Protein AF-A0A7X7TV47-F1 (afdb_monomer)

Secondary structure (DSSP, 8-state):
--HHHHHHHHHHHHHHH--SHHHHHHHHHHHHHHHHH-GGGGSPTT-HHHHHHHHHHHHHTTEETTTTEE-HHHHHHHHHHHHHHHHHHHHHHHHHHH--HHHHHHHHHHTT-HHHHHHHHHHHHHHHHHHHHHHHHHHHHHHHS-THHHHHTHHHHHHHHHHHHHHHHHHHHHHHHHTTSS--

pLDDT: mean 86.14, std 5.57, range [53.12, 92.81]

Radius of gyration: 22.81 Å; Cα contacts (8 Å, |Δi|>4): 117; chains: 1; bounding box: 54×30×60 Å

Structure (mmCIF, N/CA/C/O backbone):
data_AF-A0A7X7TV47-F1
#
_entry.id   AF-A0A7X7TV47-F1
#
loop_
_atom_site.group_PDB
_atom_site.id
_atom_site.type_symbol
_atom_site.label_atom_id
_atom_site.label_alt_id
_atom_site.label_comp_id
_atom_site.label_asym_id
_atom_site.label_entity_id
_atom_site.label_seq_id
_atom_site.pdbx_PDB_ins_code
_atom_site.Cartn_x
_atom_site.Cartn_y
_atom_site.Cartn_z
_atom_site.occupancy
_atom_site.B_iso_or_equiv
_atom_site.auth_seq_id
_atom_site.auth_comp_id
_atom_site.auth_asym_id
_atom_site.auth_atom_id
_atom_site.pdbx_PDB_model_num
ATOM 1 N N . MET A 1 1 ? 9.252 -5.649 16.902 1.00 60.16 1 MET A N 1
ATOM 2 C CA . MET A 1 1 ? 9.964 -6.065 15.679 1.00 60.16 1 MET A CA 1
ATOM 3 C C . MET A 1 1 ? 11.184 -6.862 16.076 1.00 60.16 1 MET A C 1
ATOM 5 O O . MET A 1 1 ? 11.851 -6.492 17.039 1.00 60.16 1 MET A O 1
ATOM 9 N N . LYS A 1 2 ? 11.421 -7.987 15.405 1.00 77.56 2 LYS A N 1
ATOM 10 C CA . LYS A 1 2 ? 12.591 -8.836 15.668 1.00 77.56 2 LYS A CA 1
ATOM 11 C C . LYS A 1 2 ? 13.843 -8.140 15.124 1.00 77.56 2 LYS A C 1
ATOM 13 O O . LYS A 1 2 ? 13.760 -7.434 14.125 1.00 77.56 2 LYS A O 1
ATOM 18 N N . PHE A 1 3 ? 14.999 -8.359 15.752 1.00 80.56 3 PHE A N 1
ATOM 19 C CA . PHE A 1 3 ? 16.284 -7.761 15.349 1.00 80.56 3 PHE A CA 1
ATOM 20 C C . PHE A 1 3 ? 16.571 -7.903 13.841 1.00 80.56 3 PHE A C 1
ATOM 22 O O . PHE A 1 3 ? 17.005 -6.947 13.207 1.00 80.56 3 PHE A O 1
ATOM 29 N N . LEU A 1 4 ? 16.227 -9.057 13.256 1.00 81.81 4 LEU A N 1
ATOM 30 C CA . LEU A 1 4 ? 16.379 -9.340 11.823 1.00 81.81 4 LEU A CA 1
ATOM 31 C C . LEU A 1 4 ? 15.503 -8.472 10.902 1.00 81.81 4 LEU A C 1
ATOM 33 O O . LEU A 1 4 ? 15.897 -8.175 9.781 1.00 81.81 4 LEU A O 1
ATOM 37 N N . GLU A 1 5 ? 14.314 -8.062 11.349 1.00 82.88 5 GLU A N 1
ATOM 38 C CA . GLU A 1 5 ? 13.461 -7.157 10.566 1.00 82.88 5 GLU A CA 1
ATOM 39 C C . GLU A 1 5 ? 14.101 -5.769 10.530 1.00 82.88 5 GLU A C 1
ATOM 41 O O . GLU A 1 5 ? 14.244 -5.170 9.470 1.00 82.88 5 GLU A O 1
ATOM 46 N N . ILE A 1 6 ? 14.558 -5.286 11.690 1.00 83.81 6 ILE A N 1
ATOM 47 C CA . ILE A 1 6 ? 15.207 -3.977 11.827 1.00 83.81 6 ILE A CA 1
ATOM 48 C C . ILE A 1 6 ? 16.507 -3.931 11.013 1.00 83.81 6 ILE A C 1
ATOM 50 O O . ILE A 1 6 ? 16.765 -2.937 10.335 1.00 83.81 6 ILE A O 1
ATOM 54 N N . SER A 1 7 ? 17.305 -5.004 11.025 1.00 85.31 7 SER A N 1
ATOM 55 C CA . SER A 1 7 ? 18.531 -5.069 10.226 1.00 85.31 7 SER A CA 1
ATOM 56 C C . SER A 1 7 ? 18.249 -5.056 8.722 1.00 85.31 7 SER A C 1
ATOM 58 O O . SER A 1 7 ? 18.966 -4.375 7.995 1.00 85.31 7 SER A O 1
ATOM 60 N N . ALA A 1 8 ? 17.185 -5.718 8.250 1.00 86.44 8 ALA A N 1
ATOM 61 C CA . ALA A 1 8 ? 16.776 -5.659 6.845 1.00 86.44 8 ALA A CA 1
ATOM 62 C C . ALA A 1 8 ? 16.413 -4.227 6.405 1.00 86.44 8 ALA A C 1
ATOM 64 O O . ALA A 1 8 ? 16.822 -3.791 5.330 1.00 86.44 8 ALA A O 1
ATOM 65 N N . PHE A 1 9 ? 15.712 -3.467 7.254 1.00 86.12 9 PHE A N 1
ATOM 66 C CA . PHE A 1 9 ? 15.405 -2.056 6.986 1.00 86.12 9 PHE A CA 1
ATOM 67 C C . PHE A 1 9 ? 16.652 -1.170 6.969 1.00 86.12 9 PHE A C 1
ATOM 69 O O . PHE A 1 9 ? 16.805 -0.346 6.072 1.00 86.12 9 PHE A O 1
ATOM 76 N N . LEU A 1 10 ? 17.557 -1.343 7.934 1.00 86.62 10 LEU A N 1
ATOM 77 C CA . LEU A 1 10 ? 18.805 -0.578 7.980 1.00 86.62 10 LEU A CA 1
ATOM 78 C C . LEU A 1 10 ? 19.676 -0.852 6.752 1.00 86.62 10 LEU A C 1
ATOM 80 O O . LEU A 1 10 ? 20.177 0.087 6.137 1.00 86.62 10 LEU A O 1
ATOM 84 N N . LEU A 1 11 ? 19.802 -2.122 6.357 1.00 89.31 11 LEU A N 1
ATOM 85 C CA . LEU A 1 11 ? 20.524 -2.509 5.147 1.00 89.31 11 LEU A CA 1
ATOM 86 C C . LEU A 1 11 ? 19.907 -1.884 3.892 1.00 89.31 11 LEU A C 1
ATOM 88 O O . LEU A 1 11 ? 20.654 -1.459 3.017 1.00 89.31 11 LEU A O 1
ATOM 92 N N . PHE A 1 12 ? 18.576 -1.775 3.816 1.00 89.44 12 PHE A N 1
ATOM 93 C CA . PHE A 1 12 ? 17.894 -1.148 2.678 1.00 89.44 12 PHE A CA 1
ATOM 94 C C . PHE A 1 12 ? 18.172 0.352 2.579 1.00 89.44 12 PHE A C 1
ATOM 96 O O . PHE A 1 12 ? 18.395 0.888 1.492 1.00 89.44 12 PHE A O 1
ATOM 103 N N . ILE A 1 13 ? 18.167 1.044 3.721 1.00 86.56 13 ILE A N 1
ATOM 104 C CA . ILE A 1 13 ? 18.492 2.470 3.766 1.00 86.56 13 ILE A CA 1
ATOM 105 C C . ILE A 1 13 ? 19.927 2.665 3.280 1.00 86.56 13 ILE A C 1
ATOM 107 O O . ILE A 1 13 ? 20.152 3.463 2.379 1.00 86.56 13 ILE A O 1
ATOM 111 N N . ILE A 1 14 ? 20.879 1.889 3.805 1.00 86.38 14 ILE A N 1
ATOM 112 C CA . ILE A 1 14 ? 22.290 1.982 3.411 1.00 86.38 14 ILE A CA 1
ATOM 113 C C . ILE A 1 14 ? 22.468 1.655 1.920 1.00 86.38 14 ILE A C 1
ATOM 115 O O . ILE A 1 14 ? 23.144 2.403 1.215 1.00 86.38 14 ILE A O 1
ATOM 119 N N . SER A 1 15 ? 21.833 0.593 1.413 1.00 85.50 15 SER A N 1
ATOM 120 C CA . SER A 1 15 ? 21.947 0.206 0.001 1.00 85.50 15 SER A CA 1
ATOM 121 C C . SER A 1 15 ? 21.412 1.279 -0.945 1.00 85.50 15 SER A C 1
ATOM 123 O O . SER A 1 15 ? 21.967 1.467 -2.020 1.00 85.50 15 SER A O 1
ATOM 125 N N . SER A 1 16 ? 20.388 2.027 -0.529 1.00 81.44 16 SER A N 1
ATOM 126 C CA . SER A 1 16 ? 19.794 3.099 -1.337 1.00 81.44 16 SER A CA 1
ATOM 127 C C . SER A 1 16 ? 20.744 4.285 -1.569 1.00 81.44 16 SER A C 1
ATOM 129 O O . SER A 1 16 ? 20.552 5.036 -2.521 1.00 81.44 16 SER A O 1
ATOM 131 N N . PHE A 1 17 ? 21.779 4.449 -0.735 1.00 82.75 17 PHE A N 1
ATOM 132 C CA . PHE A 1 17 ? 22.804 5.492 -0.890 1.00 82.75 17 PHE A CA 1
ATOM 133 C C . PHE A 1 17 ? 24.104 4.983 -1.532 1.00 82.75 17 PHE A C 1
ATOM 135 O O . PHE A 1 17 ? 24.985 5.785 -1.838 1.00 82.75 17 PHE A O 1
ATOM 142 N N . ILE A 1 18 ? 24.243 3.670 -1.748 1.00 82.31 18 ILE A N 1
ATOM 143 C CA . ILE A 1 18 ? 25.453 3.055 -2.304 1.00 82.31 18 ILE A CA 1
ATOM 144 C C . ILE A 1 18 ? 25.120 2.441 -3.666 1.00 82.31 18 ILE A C 1
ATOM 146 O O . ILE A 1 18 ? 24.570 1.349 -3.750 1.00 82.31 18 ILE A O 1
ATOM 150 N N . SER A 1 19 ? 25.526 3.099 -4.752 1.00 68.69 19 SER A N 1
ATOM 151 C CA . SER A 1 19 ? 25.304 2.627 -6.131 1.00 68.69 19 SER A CA 1
ATOM 152 C C . SER A 1 19 ? 26.338 1.602 -6.635 1.00 68.69 19 SER A C 1
ATOM 154 O O . SER A 1 19 ? 26.327 1.228 -7.808 1.00 68.69 19 SER A O 1
ATOM 156 N N . ASN A 1 20 ? 27.221 1.118 -5.757 1.00 80.12 20 ASN A N 1
ATOM 157 C CA . ASN A 1 20 ? 28.285 0.168 -6.092 1.00 80.12 20 ASN A CA 1
ATOM 158 C C . ASN A 1 20 ? 27.849 -1.295 -5.898 1.00 80.12 20 ASN A C 1
ATOM 160 O O . ASN A 1 20 ? 26.811 -1.580 -5.306 1.00 80.12 20 ASN A O 1
ATOM 164 N N . TRP A 1 21 ? 28.703 -2.239 -6.311 1.00 78.00 21 TRP A N 1
ATOM 165 C CA . TRP A 1 21 ? 28.546 -3.690 -6.094 1.00 78.00 21 TRP A CA 1
ATOM 166 C C . TRP A 1 21 ? 28.142 -4.065 -4.658 1.00 78.00 21 TRP A C 1
ATOM 168 O O . TRP A 1 21 ? 27.346 -4.977 -4.449 1.00 78.00 21 TRP A O 1
ATOM 178 N N . ILE A 1 22 ? 28.635 -3.312 -3.671 1.00 82.00 22 ILE A N 1
ATOM 179 C CA . ILE A 1 22 ? 28.292 -3.468 -2.252 1.00 82.00 22 ILE A CA 1
ATOM 180 C C . ILE A 1 22 ? 26.799 -3.209 -1.993 1.00 82.00 22 ILE A C 1
ATOM 182 O O . ILE A 1 22 ? 26.178 -3.960 -1.245 1.00 82.00 22 ILE A O 1
ATOM 186 N N . GLY A 1 23 ? 26.203 -2.198 -2.633 1.00 81.00 23 GLY A N 1
ATOM 187 C CA . GLY A 1 23 ? 24.774 -1.901 -2.517 1.00 81.00 23 GLY A CA 1
ATOM 188 C C . GLY A 1 23 ? 23.908 -3.045 -3.042 1.00 81.00 23 GLY A C 1
ATOM 189 O O . GLY A 1 23 ? 22.992 -3.491 -2.355 1.00 81.00 23 GLY A O 1
ATOM 190 N N . TYR A 1 24 ? 24.258 -3.615 -4.200 1.00 81.44 24 TYR A N 1
ATOM 191 C CA . TYR A 1 24 ? 23.552 -4.783 -4.748 1.00 81.44 24 TYR A CA 1
ATOM 192 C C . TYR A 1 24 ? 23.702 -6.032 -3.874 1.00 81.44 24 TYR A C 1
ATOM 194 O O . TYR A 1 24 ? 22.748 -6.793 -3.709 1.00 81.44 24 TYR A O 1
ATOM 202 N N . LEU A 1 25 ? 24.873 -6.230 -3.265 1.00 85.50 25 LEU A N 1
ATOM 203 C CA . LEU A 1 25 ? 25.095 -7.323 -2.321 1.00 85.50 25 LEU A CA 1
ATOM 204 C C . LEU A 1 25 ? 24.222 -7.154 -1.065 1.00 85.50 25 LEU A C 1
ATOM 206 O O . LEU A 1 25 ? 23.628 -8.126 -0.600 1.00 85.50 25 LEU A O 1
ATOM 210 N N . MET A 1 26 ? 24.060 -5.926 -0.559 1.00 87.06 26 MET A N 1
ATOM 211 C CA . MET A 1 26 ? 23.136 -5.635 0.546 1.00 87.06 26 MET A CA 1
ATOM 212 C C . MET A 1 26 ? 21.676 -5.920 0.180 1.00 87.06 26 MET A C 1
ATOM 214 O O . MET A 1 26 ? 20.965 -6.540 0.969 1.00 87.06 26 MET A O 1
ATOM 218 N N . LEU A 1 27 ? 21.240 -5.547 -1.026 1.00 87.56 27 LEU A N 1
ATOM 219 C CA . LEU A 1 27 ? 19.906 -5.877 -1.545 1.00 87.56 27 LEU A CA 1
ATOM 220 C C . LEU A 1 27 ? 19.657 -7.391 -1.595 1.00 87.56 27 LEU A C 1
ATOM 222 O O . LEU A 1 27 ? 18.585 -7.863 -1.210 1.00 87.56 27 LEU A O 1
ATOM 226 N N . LEU A 1 28 ? 20.665 -8.167 -1.996 1.00 86.94 28 LEU A N 1
ATOM 227 C CA . LEU A 1 28 ? 20.595 -9.627 -1.998 1.00 86.94 28 LEU A CA 1
ATOM 228 C C . LEU A 1 28 ? 20.514 -10.204 -0.576 1.00 86.94 28 LEU A C 1
ATOM 230 O O . LEU A 1 28 ? 19.711 -11.104 -0.324 1.00 86.94 28 LEU A O 1
ATOM 234 N N . ILE A 1 29 ? 21.282 -9.661 0.374 1.00 88.69 29 ILE A N 1
ATOM 235 C CA . ILE A 1 29 ? 21.195 -10.048 1.790 1.00 88.69 29 ILE A CA 1
ATOM 236 C C . ILE A 1 29 ? 19.789 -9.780 2.337 1.00 88.69 29 ILE A C 1
ATOM 238 O O . ILE A 1 29 ? 19.228 -10.646 3.006 1.00 88.69 29 ILE A O 1
ATOM 242 N N . ILE A 1 30 ? 19.189 -8.625 2.030 1.00 89.31 30 ILE A N 1
ATOM 243 C CA . ILE A 1 30 ? 17.816 -8.303 2.448 1.00 89.31 30 ILE A CA 1
ATOM 244 C C . ILE A 1 30 ? 16.845 -9.354 1.919 1.00 89.31 30 ILE A C 1
ATOM 246 O O . ILE A 1 30 ? 16.029 -9.872 2.680 1.00 89.31 30 ILE A O 1
ATOM 250 N N . PHE A 1 31 ? 16.965 -9.721 0.642 1.00 86.94 31 PHE A N 1
ATOM 251 C CA . PHE A 1 31 ? 16.116 -10.745 0.042 1.00 86.94 31 PHE A CA 1
ATOM 252 C C . PHE A 1 31 ? 16.230 -12.091 0.773 1.00 86.94 31 PHE A C 1
ATOM 254 O O . PHE A 1 31 ? 15.212 -12.711 1.085 1.00 86.94 31 PHE A O 1
ATOM 261 N N . LEU A 1 32 ? 17.452 -12.515 1.112 1.00 88.19 32 LEU A N 1
ATOM 262 C CA . LEU A 1 32 ? 17.687 -13.730 1.897 1.00 88.19 32 LEU A CA 1
ATOM 263 C C . LEU A 1 32 ? 17.079 -13.629 3.300 1.00 88.19 32 LEU A C 1
ATOM 265 O O . LEU A 1 32 ? 16.396 -14.558 3.728 1.00 88.19 32 LEU A O 1
ATOM 269 N N . ILE A 1 33 ? 17.262 -12.503 3.998 1.00 87.44 33 ILE A N 1
ATOM 270 C CA . ILE A 1 33 ? 16.671 -12.275 5.325 1.00 87.44 33 ILE A CA 1
ATOM 271 C C . ILE A 1 33 ? 15.148 -12.419 5.259 1.00 87.44 33 ILE A C 1
ATOM 273 O O . ILE A 1 33 ? 14.565 -13.158 6.056 1.00 87.44 33 ILE A O 1
ATOM 277 N N . VAL A 1 34 ? 14.495 -11.769 4.292 1.00 87.06 34 VAL A N 1
ATOM 278 C CA . VAL A 1 34 ? 13.037 -11.867 4.146 1.00 87.06 34 VAL A CA 1
ATOM 279 C C . VAL A 1 34 ? 12.609 -13.293 3.801 1.00 87.06 34 VAL A C 1
ATOM 281 O O . VAL A 1 34 ? 11.628 -13.780 4.360 1.00 87.06 34 VAL A O 1
ATOM 284 N N . LEU A 1 35 ? 13.366 -14.003 2.961 1.00 86.50 35 LEU A N 1
ATOM 285 C CA . LEU A 1 35 ? 13.097 -15.401 2.625 1.00 86.50 35 LEU A CA 1
ATOM 286 C C . LEU A 1 35 ? 13.145 -16.324 3.855 1.00 86.50 35 LEU A C 1
ATOM 288 O O . LEU A 1 35 ? 12.315 -17.232 3.961 1.00 86.50 35 LEU A O 1
ATOM 292 N N . PHE A 1 36 ? 14.067 -16.075 4.791 1.00 86.38 36 PHE A N 1
ATOM 293 C CA . PHE A 1 36 ? 14.159 -16.812 6.055 1.00 86.38 36 PHE A CA 1
ATOM 294 C C . PHE A 1 36 ? 13.035 -16.467 7.039 1.00 86.38 36 PHE A C 1
ATOM 296 O O . PHE A 1 36 ? 12.556 -17.360 7.737 1.00 86.38 36 PHE A O 1
ATOM 303 N N . ILE A 1 37 ? 12.594 -15.205 7.103 1.00 84.81 37 ILE A N 1
ATOM 304 C CA . ILE A 1 37 ? 11.526 -14.789 8.027 1.00 84.81 37 ILE A CA 1
ATOM 305 C C . ILE A 1 37 ? 10.147 -15.204 7.500 1.00 84.81 37 ILE A C 1
ATOM 307 O O 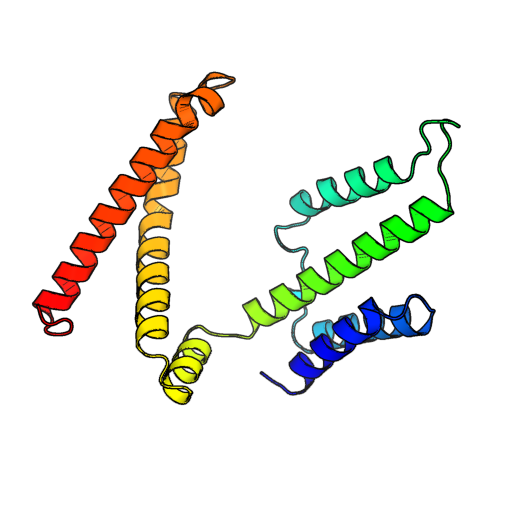. ILE A 1 37 ? 9.361 -15.823 8.217 1.00 84.81 37 ILE A O 1
ATOM 311 N N . SER A 1 38 ? 9.832 -14.841 6.256 1.00 83.88 38 SER A N 1
ATOM 312 C CA . SER A 1 38 ? 8.527 -15.068 5.638 1.00 83.88 38 SER A CA 1
ATOM 313 C C . SER A 1 38 ? 8.631 -15.106 4.113 1.00 83.88 38 SER A C 1
ATOM 315 O O . SER A 1 38 ? 8.613 -14.085 3.424 1.00 83.88 38 SER A O 1
ATOM 317 N N . LYS A 1 39 ? 8.595 -16.321 3.552 1.00 86.12 39 LYS A N 1
ATOM 318 C CA . LYS A 1 39 ? 8.495 -16.535 2.095 1.00 86.12 39 LYS A CA 1
ATOM 319 C C . LYS A 1 39 ? 7.268 -15.858 1.470 1.00 86.12 39 LYS A C 1
ATOM 321 O O . LYS A 1 39 ? 7.276 -15.553 0.282 1.00 86.12 39 LYS A O 1
ATOM 326 N N . LYS A 1 40 ? 6.198 -15.635 2.247 1.00 86.25 40 LYS A N 1
ATOM 327 C CA . LYS A 1 40 ? 4.972 -14.978 1.763 1.00 86.25 40 LYS A CA 1
ATOM 328 C C . LYS A 1 40 ? 5.189 -13.491 1.478 1.00 86.25 40 LYS A C 1
ATOM 330 O O . LYS A 1 40 ? 4.530 -12.965 0.586 1.00 86.25 40 LYS A O 1
ATOM 335 N N . SER A 1 41 ? 6.137 -12.855 2.158 1.00 85.81 41 SER A N 1
ATOM 336 C CA . SER A 1 41 ? 6.399 -11.422 2.026 1.00 85.81 41 SER A CA 1
ATOM 337 C C . SER A 1 41 ? 7.137 -11.068 0.727 1.00 85.81 41 SER A C 1
ATOM 339 O O . SER A 1 41 ? 7.078 -9.930 0.272 1.00 85.81 41 SER A O 1
ATOM 341 N N . LEU A 1 42 ? 7.737 -12.063 0.058 1.00 84.44 42 LEU A N 1
ATOM 342 C CA . LEU A 1 42 ? 8.377 -11.934 -1.261 1.00 84.44 42 LEU A CA 1
ATOM 343 C C . LEU A 1 42 ? 7.383 -11.772 -2.424 1.00 84.44 42 LEU A C 1
ATOM 345 O O . LEU A 1 42 ? 7.777 -11.744 -3.584 1.00 84.44 42 LEU A O 1
ATOM 349 N N . ARG A 1 43 ? 6.076 -11.731 -2.156 1.00 86.62 43 ARG A N 1
ATOM 350 C CA . ARG A 1 43 ? 5.077 -11.516 -3.205 1.00 86.62 43 ARG A CA 1
ATOM 351 C C . ARG A 1 43 ? 5.185 -10.095 -3.749 1.00 86.62 43 ARG A C 1
ATOM 353 O O . ARG A 1 43 ? 5.431 -9.146 -3.015 1.00 86.62 43 ARG A O 1
ATOM 360 N N . PHE A 1 44 ? 4.878 -9.934 -5.028 1.00 79.88 44 PHE A N 1
ATOM 361 C CA . PHE A 1 44 ? 4.638 -8.622 -5.613 1.00 79.88 44 PHE A CA 1
ATOM 362 C C . PHE A 1 44 ? 3.484 -7.921 -4.885 1.00 79.88 44 PHE A C 1
ATOM 364 O O . PHE A 1 44 ? 2.354 -8.419 -4.884 1.00 79.88 44 PHE A O 1
ATOM 371 N N . MET A 1 45 ? 3.761 -6.773 -4.261 1.00 77.19 45 MET A N 1
ATOM 372 C CA . MET A 1 45 ? 2.741 -5.955 -3.599 1.00 77.19 45 MET A CA 1
ATOM 373 C C . MET A 1 45 ? 1.661 -5.563 -4.623 1.00 77.19 45 MET A C 1
ATOM 375 O O . MET A 1 45 ? 1.989 -5.070 -5.697 1.00 77.19 45 MET A O 1
ATOM 379 N N . GLY A 1 46 ? 0.384 -5.848 -4.348 1.00 69.56 46 GLY A N 1
ATOM 380 C CA . GLY A 1 46 ? -0.704 -5.636 -5.321 1.00 69.56 46 GLY A CA 1
ATOM 381 C C . GLY A 1 46 ? -0.799 -6.682 -6.450 1.00 69.56 46 GLY A C 1
ATOM 382 O O . GLY A 1 46 ? -1.653 -6.563 -7.327 1.00 69.56 46 GLY A O 1
ATOM 383 N N . GLY A 1 47 ? 0.031 -7.734 -6.420 1.00 81.25 47 GLY A N 1
ATOM 384 C CA . GLY A 1 47 ? 0.050 -8.828 -7.395 1.00 81.25 47 GLY A CA 1
ATOM 385 C C . GLY A 1 47 ? 0.818 -8.504 -8.680 1.00 81.25 47 GLY A C 1
ATOM 386 O O . GLY A 1 47 ? 1.078 -7.349 -8.997 1.00 81.25 47 GLY A O 1
ATOM 387 N N . PHE A 1 48 ? 1.166 -9.532 -9.462 1.00 78.81 48 PHE A N 1
ATOM 388 C CA . PHE A 1 48 ? 1.990 -9.374 -10.673 1.00 78.81 48 PHE A CA 1
ATOM 389 C C . PHE A 1 48 ? 1.407 -8.360 -11.672 1.00 78.81 48 PHE A C 1
ATOM 391 O O . PHE A 1 48 ? 2.143 -7.567 -12.247 1.00 78.81 48 PHE A O 1
ATOM 398 N N . LYS A 1 49 ? 0.073 -8.317 -11.809 1.00 81.75 49 LYS A N 1
ATOM 399 C CA . LYS A 1 49 ? -0.623 -7.383 -12.710 1.00 81.75 49 LYS A CA 1
ATOM 400 C C . LYS A 1 49 ? -0.328 -5.912 -12.401 1.00 81.75 49 LYS A C 1
ATOM 402 O O . LYS A 1 49 ? -0.274 -5.115 -13.330 1.00 81.75 49 LYS A O 1
ATOM 407 N N . PHE A 1 50 ? -0.112 -5.562 -11.131 1.00 83.50 50 PHE A N 1
ATOM 408 C CA . PHE A 1 50 ? 0.253 -4.201 -10.737 1.00 83.50 50 PHE A CA 1
ATOM 409 C C . PHE A 1 50 ? 1.663 -3.830 -11.214 1.00 83.50 50 PHE A C 1
ATOM 411 O O . PHE A 1 50 ? 1.878 -2.710 -11.659 1.00 83.50 50 PHE A O 1
ATOM 418 N N . TRP A 1 51 ? 2.606 -4.776 -11.192 1.00 85.75 51 TRP A N 1
ATOM 419 C CA . TRP A 1 51 ? 4.021 -4.534 -11.505 1.00 85.75 51 TRP A CA 1
ATOM 420 C C . TRP A 1 51 ? 4.337 -4.485 -12.997 1.00 85.75 51 TRP A C 1
ATOM 422 O O . TRP A 1 51 ? 5.369 -3.935 -13.377 1.00 85.75 51 TRP A O 1
ATOM 432 N N . ILE A 1 52 ? 3.430 -4.985 -13.840 1.00 86.69 52 ILE A N 1
ATOM 433 C CA . ILE A 1 52 ? 3.541 -4.871 -15.299 1.00 86.69 52 ILE A CA 1
ATOM 434 C C . ILE A 1 52 ? 3.637 -3.398 -15.712 1.00 86.69 52 ILE A C 1
ATOM 436 O O . ILE A 1 52 ? 4.484 -3.043 -16.525 1.00 86.69 52 ILE A O 1
ATOM 440 N N . PHE A 1 53 ? 2.804 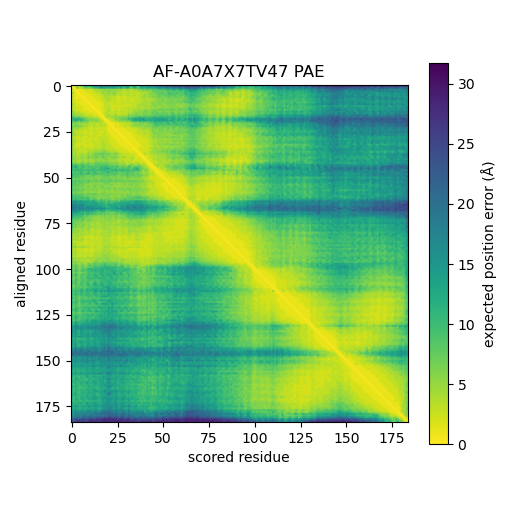-2.529 -15.135 1.00 84.81 53 PHE A N 1
ATOM 441 C CA . PHE A 1 53 ? 2.755 -1.128 -15.544 1.00 84.81 53 PHE A CA 1
ATOM 442 C C . PHE A 1 53 ? 4.046 -0.355 -15.197 1.00 84.81 53 PHE A C 1
ATOM 444 O O . PHE A 1 53 ? 4.634 0.217 -16.114 1.00 84.81 53 PHE A O 1
ATOM 451 N N . PRO A 1 54 ? 4.565 -0.384 -13.950 1.00 85.94 54 PRO A N 1
ATOM 452 C CA . PRO A 1 54 ? 5.862 0.208 -13.623 1.00 85.94 54 PRO A CA 1
ATOM 453 C C . PRO A 1 54 ? 7.019 -0.362 -14.448 1.00 85.94 54 PRO A C 1
ATOM 455 O O . PRO A 1 54 ? 7.896 0.395 -14.855 1.00 85.94 54 PRO A O 1
ATOM 458 N N . ALA A 1 55 ? 7.019 -1.672 -14.723 1.00 87.69 55 ALA A N 1
ATOM 459 C CA . ALA A 1 55 ? 8.071 -2.307 -15.514 1.00 87.69 55 ALA A CA 1
ATOM 460 C C . ALA A 1 55 ? 8.084 -1.789 -16.960 1.00 87.69 55 ALA A C 1
ATOM 462 O O . ALA A 1 55 ? 9.131 -1.387 -17.463 1.00 87.69 55 ALA A O 1
ATOM 463 N N . ILE A 1 56 ? 6.915 -1.743 -17.609 1.00 91.25 56 ILE A N 1
ATOM 464 C CA . ILE A 1 56 ? 6.775 -1.204 -18.968 1.00 91.25 56 ILE A CA 1
ATOM 465 C C . ILE A 1 56 ? 7.137 0.282 -18.992 1.00 91.25 56 ILE A C 1
ATOM 467 O O . ILE A 1 56 ? 7.869 0.718 -19.875 1.00 91.25 56 ILE A O 1
ATOM 471 N N . PHE A 1 57 ? 6.664 1.057 -18.014 1.00 90.38 57 PHE A N 1
ATOM 472 C CA . PHE A 1 57 ? 6.959 2.484 -17.923 1.00 90.38 57 PHE A CA 1
ATOM 473 C C . PHE A 1 57 ? 8.467 2.750 -17.836 1.00 90.38 57 PHE A C 1
ATOM 475 O O . PHE A 1 57 ? 9.004 3.534 -18.616 1.00 90.38 57 PHE A O 1
ATOM 482 N N . LEU A 1 58 ? 9.168 2.053 -16.938 1.00 90.69 58 LEU A N 1
ATOM 483 C CA . LEU A 1 58 ? 10.615 2.190 -16.779 1.00 90.69 58 LEU A CA 1
ATOM 484 C C . LEU A 1 58 ? 11.386 1.726 -18.018 1.00 90.69 58 LEU A C 1
ATOM 486 O O . LEU A 1 58 ? 12.386 2.344 -18.369 1.00 90.69 58 LEU A O 1
ATOM 490 N N . PHE A 1 59 ? 10.905 0.694 -18.711 1.00 90.12 59 PHE A N 1
ATOM 491 C CA . PHE A 1 59 ? 11.499 0.247 -19.969 1.00 90.12 59 PHE A CA 1
ATOM 492 C C . PHE A 1 59 ? 11.356 1.293 -21.084 1.00 90.12 59 PHE A C 1
ATOM 494 O O . PHE A 1 59 ? 12.327 1.596 -21.773 1.00 90.12 59 PHE A O 1
ATOM 501 N N . ILE A 1 60 ? 10.175 1.903 -21.231 1.00 88.81 60 ILE A N 1
ATOM 502 C CA . ILE A 1 60 ? 9.945 2.976 -22.212 1.00 88.81 60 ILE A CA 1
ATOM 503 C C . ILE A 1 60 ? 10.838 4.184 -21.905 1.00 88.81 60 ILE A C 1
ATOM 505 O O . ILE A 1 60 ? 11.440 4.747 -22.813 1.00 88.81 60 ILE A O 1
ATOM 509 N N . MET A 1 61 ? 10.999 4.541 -20.628 1.00 88.81 61 MET A N 1
ATOM 510 C CA . MET A 1 61 ? 11.881 5.637 -20.199 1.00 88.81 61 MET A CA 1
ATOM 511 C C . MET A 1 61 ? 13.373 5.369 -20.466 1.00 88.81 61 MET A C 1
ATOM 513 O O . MET A 1 61 ? 14.193 6.277 -20.330 1.00 88.81 61 MET A O 1
ATOM 517 N N . SER A 1 62 ? 13.751 4.141 -20.836 1.00 90.75 62 SER A N 1
ATOM 518 C CA . SER A 1 62 ? 15.116 3.807 -21.257 1.00 90.75 62 SER A CA 1
ATOM 519 C C . SER A 1 62 ? 15.391 4.106 -22.734 1.00 90.75 62 SER A C 1
ATOM 521 O O . SER A 1 62 ? 16.551 4.061 -23.153 1.00 90.75 62 SER A O 1
ATOM 523 N N . PHE A 1 63 ? 14.362 4.433 -23.521 1.00 89.88 63 PHE A N 1
ATOM 524 C CA . PHE A 1 63 ? 14.532 4.881 -24.899 1.00 89.88 63 PHE A CA 1
ATOM 525 C C . PHE A 1 63 ? 14.971 6.339 -24.953 1.00 89.88 63 PHE A C 1
ATOM 527 O O . PHE A 1 63 ? 14.458 7.205 -24.242 1.00 89.88 63 PHE A O 1
ATOM 534 N N . ASP A 1 64 ? 15.927 6.616 -25.831 1.00 83.69 64 ASP A N 1
ATOM 535 C CA . ASP A 1 64 ? 16.280 7.978 -26.180 1.00 83.69 64 ASP A CA 1
ATOM 536 C C . ASP A 1 64 ? 15.458 8.431 -27.389 1.00 83.69 64 ASP A C 1
ATOM 538 O O . ASP A 1 64 ? 15.612 7.909 -28.495 1.00 83.69 64 ASP A O 1
ATOM 542 N N . PHE A 1 65 ? 14.566 9.400 -27.180 1.00 81.25 65 PHE A N 1
ATOM 543 C CA . PHE A 1 65 ? 13.699 9.922 -28.238 1.00 81.25 65 PHE A CA 1
ATOM 544 C C . PHE A 1 65 ? 14.478 10.635 -29.349 1.00 81.25 65 PHE A C 1
ATOM 546 O O . PHE A 1 65 ? 13.974 10.738 -30.463 1.00 81.25 65 PHE A O 1
ATOM 553 N N . ASN A 1 66 ? 15.704 11.090 -29.075 1.00 80.38 66 ASN A N 1
ATOM 554 C CA . ASN A 1 66 ? 16.513 11.799 -30.064 1.00 80.38 66 ASN A CA 1
ATOM 555 C C . ASN A 1 66 ? 17.202 10.847 -31.049 1.00 80.38 66 ASN A C 1
ATOM 557 O O . ASN A 1 66 ? 17.405 11.203 -32.206 1.00 80.38 66 ASN A O 1
ATOM 561 N N . THR A 1 67 ? 17.570 9.644 -30.603 1.00 82.50 67 THR A N 1
ATOM 562 C CA . THR A 1 67 ? 18.297 8.660 -31.425 1.00 82.50 67 THR A CA 1
ATOM 563 C C . THR A 1 67 ? 17.454 7.442 -31.790 1.00 82.50 67 THR A C 1
ATOM 565 O O . THR A 1 67 ? 17.939 6.569 -32.505 1.00 82.50 67 THR A O 1
ATOM 568 N N . PHE A 1 68 ? 16.208 7.365 -31.301 1.00 80.62 68 PHE A N 1
ATOM 569 C CA . PHE A 1 68 ? 15.334 6.189 -31.407 1.00 80.62 68 PHE A CA 1
ATOM 570 C C . PHE A 1 68 ? 16.037 4.883 -30.992 1.00 80.62 68 PHE A C 1
ATOM 572 O O . PHE A 1 68 ? 15.728 3.799 -31.485 1.00 80.62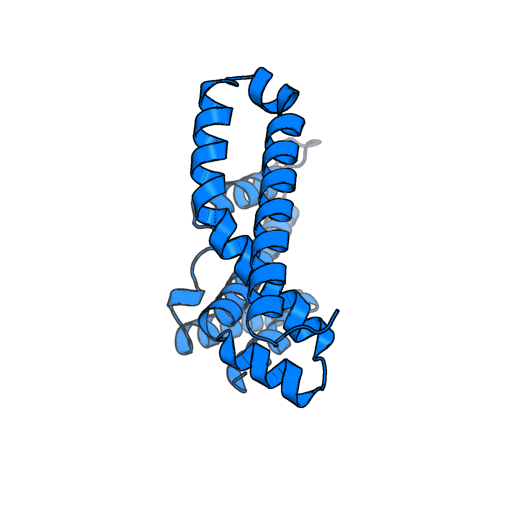 68 PHE A O 1
ATOM 579 N N . GLY A 1 69 ? 16.997 4.994 -30.072 1.00 85.81 69 GLY A N 1
ATOM 580 C CA . GLY A 1 69 ? 17.831 3.901 -29.596 1.00 85.81 69 GLY A CA 1
ATOM 581 C C . GLY A 1 69 ? 17.586 3.599 -28.124 1.00 85.81 69 GLY A C 1
ATOM 582 O O . GLY A 1 69 ? 17.212 4.472 -27.336 1.00 85.81 69 GLY A O 1
ATOM 583 N N . LEU A 1 70 ? 17.828 2.349 -27.737 1.00 86.88 70 LEU A N 1
ATOM 584 C CA . LEU A 1 70 ? 17.853 1.956 -26.333 1.00 86.88 70 LEU A CA 1
ATOM 585 C C . LEU A 1 70 ? 19.190 2.389 -25.719 1.00 86.88 70 LEU A C 1
ATOM 587 O O . LEU A 1 70 ? 20.247 1.926 -26.146 1.00 86.88 70 LEU A O 1
ATOM 591 N N . SER A 1 71 ? 19.154 3.252 -24.705 1.00 90.50 71 SER A N 1
ATOM 592 C CA . SER A 1 71 ? 20.359 3.609 -23.954 1.00 90.50 71 SER A CA 1
ATOM 593 C C . SER A 1 71 ? 20.614 2.557 -22.877 1.00 90.50 71 SER A C 1
ATOM 595 O O . SER A 1 71 ? 19.806 2.381 -21.963 1.00 90.50 71 SER A O 1
ATOM 597 N N . SER A 1 72 ? 21.747 1.860 -22.970 1.00 86.75 72 SER A N 1
ATOM 598 C CA . SER A 1 72 ? 22.164 0.859 -21.980 1.00 86.75 72 SER A CA 1
ATOM 599 C C . SER A 1 72 ? 22.316 1.464 -20.581 1.00 86.75 72 SER A C 1
ATOM 601 O O . SER A 1 72 ? 21.905 0.849 -19.602 1.00 86.75 72 SER A O 1
ATOM 603 N N . GLU A 1 73 ? 22.825 2.691 -20.479 1.00 86.94 73 GLU A N 1
ATOM 604 C CA . GLU A 1 73 ? 22.968 3.416 -19.212 1.00 86.94 73 GLU A CA 1
ATOM 605 C C . GLU A 1 73 ? 21.608 3.714 -18.566 1.00 86.94 73 GLU A C 1
ATOM 607 O O . GLU A 1 73 ? 21.402 3.430 -17.381 1.00 86.94 73 GLU A O 1
ATOM 612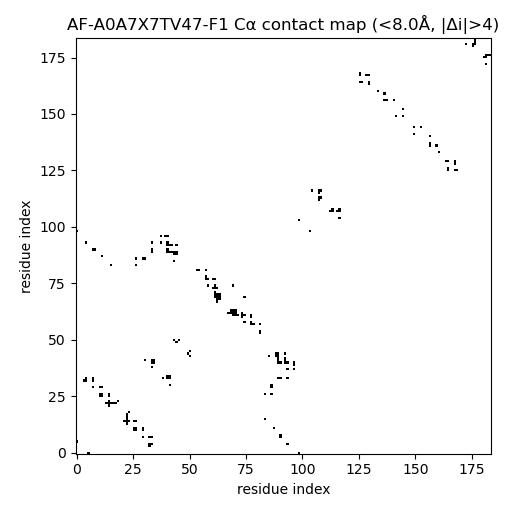 N N . LYS A 1 74 ? 20.643 4.222 -19.351 1.00 87.81 74 LYS A N 1
ATOM 613 C CA . LYS A 1 74 ? 19.274 4.466 -18.867 1.00 87.81 74 LYS A CA 1
ATOM 614 C C . LYS A 1 74 ? 18.565 3.162 -18.512 1.00 87.81 74 LYS A C 1
ATOM 616 O O . LYS A 1 74 ? 17.819 3.129 -17.537 1.00 87.81 74 LYS A O 1
ATOM 621 N N . LEU A 1 75 ? 18.798 2.087 -19.268 1.00 88.94 75 LEU A N 1
ATOM 622 C CA . LEU A 1 75 ? 18.253 0.764 -18.966 1.00 88.94 75 LEU A CA 1
ATOM 623 C C . LEU A 1 75 ? 18.762 0.256 -17.616 1.00 88.94 75 LEU A C 1
ATOM 625 O O . LEU A 1 75 ? 17.953 -0.102 -16.764 1.00 88.94 75 LEU A O 1
ATOM 629 N N . ILE A 1 76 ? 20.077 0.291 -17.388 1.00 87.50 76 ILE A N 1
ATOM 630 C CA . ILE A 1 76 ? 20.685 -0.136 -16.123 1.00 87.50 76 ILE A CA 1
ATOM 631 C C . ILE A 1 76 ? 20.118 0.691 -14.962 1.00 87.50 76 ILE A C 1
ATOM 633 O O . ILE A 1 76 ? 19.604 0.123 -13.998 1.00 87.50 76 ILE A O 1
ATOM 637 N N . SER A 1 77 ? 20.104 2.021 -15.080 1.00 87.19 77 SER A N 1
ATOM 638 C CA . SER A 1 77 ? 19.539 2.906 -14.052 1.00 87.19 77 SER A CA 1
ATOM 639 C C . SER A 1 77 ? 18.071 2.582 -13.737 1.00 87.19 77 SER A C 1
ATOM 641 O O . SER A 1 77 ? 17.702 2.381 -12.578 1.00 87.19 77 SER A O 1
ATOM 643 N N . ASN A 1 78 ? 17.234 2.423 -14.765 1.00 89.50 78 ASN A N 1
ATOM 644 C CA . ASN A 1 78 ? 15.815 2.116 -14.594 1.00 89.50 78 ASN A CA 1
ATOM 645 C C . ASN A 1 78 ? 15.586 0.720 -13.997 1.00 89.50 78 ASN A C 1
ATOM 647 O O . ASN A 1 78 ? 14.703 0.551 -13.153 1.00 89.50 78 ASN A O 1
ATOM 651 N N . THR A 1 79 ? 16.404 -0.275 -14.357 1.00 87.50 79 THR A N 1
ATOM 652 C CA . THR A 1 79 ? 16.357 -1.596 -13.710 1.00 87.50 79 THR A CA 1
ATOM 653 C C . THR A 1 79 ? 16.748 -1.524 -12.236 1.00 87.50 79 THR A C 1
ATOM 655 O O . THR A 1 79 ? 16.096 -2.156 -11.407 1.00 87.50 79 THR A O 1
ATOM 658 N N . ASN A 1 80 ? 17.724 -0.689 -11.872 1.00 86.81 80 ASN A N 1
ATOM 659 C CA . ASN A 1 80 ? 18.116 -0.494 -10.476 1.00 86.81 80 ASN A CA 1
ATOM 660 C C . ASN A 1 80 ? 16.988 0.130 -9.654 1.00 86.81 80 ASN A C 1
ATOM 662 O O . ASN A 1 80 ? 16.722 -0.323 -8.538 1.00 86.81 80 ASN A O 1
ATOM 666 N N . ILE A 1 81 ? 16.296 1.126 -10.213 1.00 88.06 81 ILE A N 1
ATOM 667 C CA .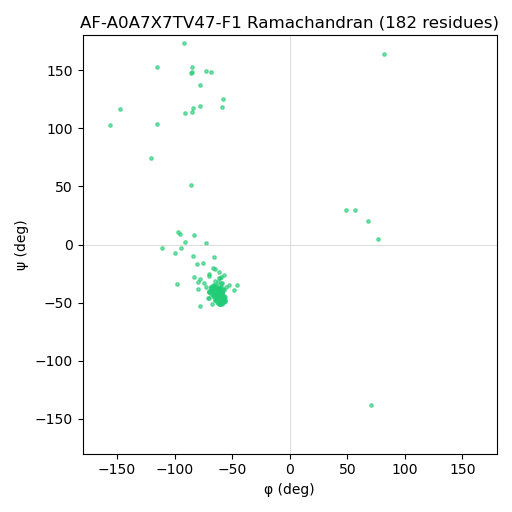 ILE A 1 81 ? 15.106 1.727 -9.599 1.00 88.06 81 ILE A CA 1
ATOM 668 C C . ILE A 1 81 ? 14.031 0.657 -9.393 1.00 88.06 81 ILE A C 1
ATOM 670 O O . ILE A 1 81 ? 13.470 0.546 -8.303 1.00 88.06 81 ILE A O 1
ATOM 67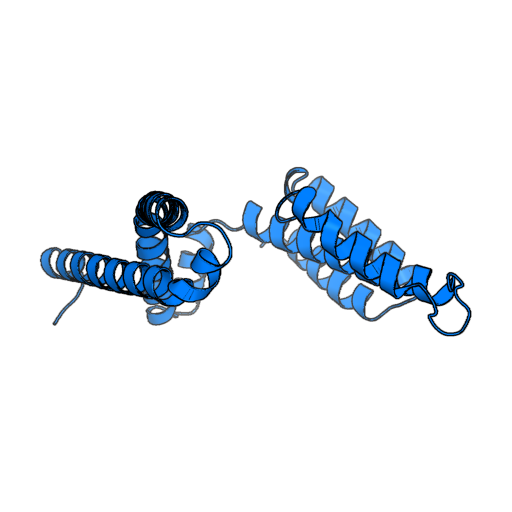4 N N . PHE A 1 82 ? 13.775 -0.174 -10.406 1.00 89.81 82 PHE A N 1
ATOM 675 C CA . PHE A 1 82 ? 12.779 -1.240 -10.317 1.00 89.81 82 PHE A CA 1
ATOM 676 C C . PHE A 1 82 ? 13.104 -2.259 -9.215 1.00 89.81 82 PHE A C 1
ATOM 678 O O . PHE A 1 82 ? 12.221 -2.636 -8.444 1.00 89.81 82 PHE A O 1
ATOM 685 N N . VAL A 1 83 ? 14.372 -2.663 -9.089 1.00 88.31 83 VAL A N 1
ATOM 686 C CA . VAL A 1 83 ? 14.834 -3.582 -8.036 1.00 88.31 83 VAL A CA 1
ATOM 687 C C . VAL A 1 83 ? 14.671 -2.964 -6.645 1.00 88.31 83 VAL A C 1
ATOM 689 O O . VAL A 1 83 ? 14.173 -3.633 -5.739 1.00 88.31 83 VAL A O 1
ATOM 692 N N . HIS A 1 84 ? 15.021 -1.687 -6.466 1.00 88.38 84 HIS A N 1
ATOM 693 C CA . HIS A 1 84 ? 14.826 -0.995 -5.187 1.00 88.38 84 HIS A CA 1
ATOM 694 C C . HIS A 1 84 ? 13.346 -0.876 -4.823 1.00 88.38 84 HIS A C 1
ATOM 696 O O . HIS A 1 84 ? 12.976 -1.160 -3.685 1.00 88.38 84 HIS A O 1
ATOM 702 N N . LEU A 1 85 ? 12.489 -0.520 -5.786 1.00 88.94 85 LEU A N 1
ATOM 703 C CA . LEU A 1 85 ? 11.040 -0.473 -5.584 1.00 88.94 85 LEU A CA 1
ATOM 704 C C . LEU A 1 85 ? 10.493 -1.839 -5.175 1.00 88.94 85 LEU A C 1
ATOM 706 O O . LEU A 1 85 ? 9.678 -1.930 -4.256 1.00 88.94 85 LEU A O 1
ATOM 710 N N . TYR A 1 86 ? 10.953 -2.906 -5.826 1.00 89.56 86 TYR A N 1
ATOM 711 C CA . TYR A 1 86 ? 10.554 -4.264 -5.485 1.00 89.56 86 TYR A CA 1
ATOM 712 C C . TYR A 1 86 ? 10.958 -4.638 -4.058 1.00 89.56 86 TYR A C 1
ATOM 714 O O . TYR A 1 86 ? 10.111 -5.073 -3.279 1.00 89.56 86 TYR A O 1
ATOM 722 N N . ILE A 1 87 ? 12.218 -4.414 -3.682 1.00 89.25 87 ILE A N 1
ATOM 723 C CA . ILE A 1 87 ? 12.717 -4.735 -2.338 1.00 89.25 87 ILE A CA 1
ATOM 724 C C . ILE A 1 87 ? 12.013 -3.893 -1.272 1.00 89.25 87 ILE A C 1
ATOM 726 O O . ILE A 1 87 ? 11.649 -4.414 -0.218 1.00 89.25 87 ILE A O 1
ATOM 730 N N . PHE A 1 88 ? 11.722 -2.628 -1.566 1.00 89.25 88 PHE A N 1
ATOM 731 C CA . PHE A 1 88 ? 10.891 -1.791 -0.710 1.00 89.25 88 PHE A CA 1
ATOM 732 C C . PHE A 1 88 ? 9.488 -2.385 -0.507 1.00 89.25 88 PHE A C 1
ATOM 734 O O . PHE A 1 88 ? 9.018 -2.499 0.625 1.00 89.25 88 PHE A O 1
ATOM 741 N N . GLY A 1 89 ? 8.835 -2.841 -1.580 1.00 88.19 89 GLY A N 1
ATOM 742 C CA . GLY A 1 89 ? 7.544 -3.532 -1.496 1.00 88.19 89 GLY A CA 1
ATOM 743 C C . GLY A 1 89 ? 7.607 -4.821 -0.669 1.00 88.19 89 GLY A C 1
ATOM 744 O O . GLY A 1 89 ? 6.713 -5.090 0.133 1.00 88.19 89 GLY A O 1
ATOM 745 N N . VAL A 1 90 ? 8.690 -5.591 -0.801 1.00 89.44 90 VAL A N 1
ATOM 746 C CA . VAL A 1 90 ? 8.948 -6.797 0.002 1.00 89.44 90 VAL A CA 1
ATOM 747 C C . VAL A 1 90 ? 9.072 -6.463 1.494 1.00 89.44 90 VAL A C 1
ATOM 749 O O . VAL A 1 90 ? 8.517 -7.173 2.333 1.00 89.44 90 VAL A O 1
ATOM 752 N N . LEU A 1 91 ? 9.744 -5.364 1.839 1.00 89.38 91 LEU A N 1
ATOM 753 C CA . LEU A 1 91 ? 9.857 -4.890 3.220 1.00 89.38 91 LEU A CA 1
ATOM 754 C C . LEU A 1 91 ? 8.510 -4.425 3.792 1.00 89.38 91 LEU A C 1
ATOM 756 O O . LEU A 1 91 ? 8.193 -4.734 4.941 1.00 89.38 91 LEU A O 1
ATOM 760 N N . ILE A 1 92 ? 7.685 -3.743 2.993 1.00 88.00 92 ILE A N 1
ATOM 761 C CA . ILE A 1 92 ? 6.315 -3.381 3.393 1.00 88.00 92 ILE A CA 1
ATOM 762 C C . ILE A 1 92 ? 5.482 -4.638 3.656 1.00 88.00 92 ILE A C 1
ATOM 764 O O . ILE A 1 92 ? 4.795 -4.720 4.675 1.00 88.00 92 ILE A O 1
ATOM 768 N N . ASN A 1 93 ? 5.558 -5.637 2.774 1.00 89.31 93 ASN A N 1
ATOM 769 C CA . ASN A 1 93 ? 4.857 -6.901 2.977 1.00 89.31 93 ASN A CA 1
ATOM 770 C C . ASN A 1 93 ? 5.340 -7.618 4.239 1.00 89.31 93 ASN A C 1
ATOM 772 O O . ASN A 1 93 ? 4.522 -8.188 4.954 1.00 89.31 93 ASN A O 1
ATOM 776 N N . LEU A 1 94 ? 6.643 -7.567 4.534 1.00 87.88 94 LEU A N 1
ATOM 777 C CA . LEU A 1 94 ? 7.196 -8.151 5.751 1.00 87.88 94 LEU A CA 1
ATOM 778 C C . LEU A 1 94 ? 6.583 -7.501 6.994 1.00 87.88 94 LEU A C 1
ATOM 780 O O . LEU A 1 94 ? 6.113 -8.221 7.866 1.00 87.88 94 LEU A O 1
ATOM 784 N N . ILE A 1 95 ? 6.516 -6.166 7.045 1.00 84.44 95 ILE A N 1
ATOM 785 C CA . ILE A 1 95 ? 5.826 -5.433 8.120 1.00 84.44 95 ILE A CA 1
ATOM 786 C C . ILE A 1 95 ? 4.368 -5.881 8.226 1.00 84.44 95 ILE A C 1
ATOM 788 O O . ILE A 1 95 ? 3.889 -6.171 9.319 1.00 84.44 95 ILE A O 1
ATOM 792 N N . ASN A 1 96 ? 3.657 -5.929 7.102 1.00 84.19 96 ASN A N 1
ATOM 793 C CA . ASN A 1 96 ? 2.236 -6.259 7.088 1.00 84.19 96 ASN A CA 1
ATOM 794 C C . ASN A 1 96 ? 1.961 -7.705 7.540 1.00 84.19 96 ASN A C 1
ATOM 796 O O . ASN A 1 96 ? 0.964 -7.969 8.208 1.00 84.19 96 ASN A O 1
ATOM 800 N N . ASP A 1 97 ? 2.851 -8.639 7.203 1.00 83.00 97 ASP A N 1
ATOM 801 C CA . ASP A 1 97 ? 2.729 -10.047 7.581 1.00 83.00 97 ASP A CA 1
ATOM 802 C C . ASP A 1 97 ? 3.128 -10.298 9.048 1.00 83.00 97 ASP A C 1
ATOM 804 O O . ASP A 1 97 ? 2.616 -11.235 9.670 1.00 83.00 97 ASP A O 1
ATOM 808 N N . THR A 1 98 ? 4.045 -9.501 9.613 1.00 82.06 98 THR A N 1
ATOM 809 C CA . THR A 1 98 ? 4.583 -9.733 10.965 1.00 82.06 98 THR A CA 1
ATOM 810 C C . THR A 1 98 ? 3.912 -8.897 12.049 1.00 82.06 98 THR A C 1
ATOM 812 O O . THR A 1 98 ? 3.754 -9.389 13.170 1.00 82.06 98 THR A O 1
ATOM 815 N N . ILE A 1 99 ? 3.489 -7.665 11.749 1.00 81.00 99 ILE A N 1
ATOM 816 C CA . ILE A 1 99 ? 2.879 -6.765 12.730 1.00 81.00 99 ILE A CA 1
ATOM 817 C C . ILE A 1 99 ? 1.385 -7.057 12.850 1.00 81.00 99 ILE A C 1
ATOM 819 O O . ILE A 1 99 ? 0.595 -6.790 11.946 1.00 81.00 99 ILE A O 1
ATOM 823 N N . LYS A 1 100 ? 0.962 -7.550 14.019 1.00 82.31 100 LYS A N 1
ATOM 824 C CA . LYS A 1 100 ? -0.464 -7.714 14.325 1.00 82.31 100 LYS A CA 1
ATOM 825 C C . LYS A 1 100 ? -1.048 -6.406 14.857 1.00 82.31 100 LYS A C 1
ATOM 827 O O . LYS A 1 100 ? -0.377 -5.650 15.555 1.00 82.31 100 LYS A O 1
ATOM 832 N N . MET A 1 101 ? -2.353 -6.198 14.657 1.00 77.44 101 MET A N 1
ATOM 833 C CA . MET A 1 101 ? -3.082 -5.057 15.247 1.00 77.44 101 MET A CA 1
ATOM 834 C C . MET A 1 101 ? -2.899 -4.953 16.769 1.00 77.44 101 MET A C 1
ATOM 836 O O . MET A 1 101 ? -2.795 -3.853 17.305 1.00 77.44 101 MET A O 1
ATOM 840 N N . LYS A 1 102 ? -2.788 -6.092 17.468 1.00 83.12 102 LYS A N 1
ATOM 841 C CA . LYS A 1 102 ? -2.495 -6.127 18.909 1.00 83.12 102 LYS A CA 1
ATOM 842 C C . LYS A 1 102 ? -1.161 -5.445 19.239 1.00 83.12 102 LYS A C 1
ATOM 844 O O . LYS A 1 102 ? -1.089 -4.686 20.203 1.00 83.12 102 LYS A O 1
ATOM 849 N N . ASP A 1 103 ? -0.130 -5.665 18.433 1.00 82.81 103 ASP A N 1
ATOM 850 C CA . ASP A 1 103 ? 1.200 -5.102 18.675 1.00 82.81 103 ASP A CA 1
ATOM 851 C C . ASP A 1 103 ? 1.192 -3.577 18.496 1.00 82.81 103 ASP A C 1
ATOM 853 O O . ASP A 1 103 ? 1.792 -2.859 19.296 1.00 82.81 103 ASP A O 1
ATOM 857 N N . LEU A 1 104 ? 0.418 -3.071 17.525 1.00 80.88 104 LEU A N 1
ATOM 858 C CA . LEU A 1 104 ? 0.173 -1.633 17.354 1.00 80.88 104 LEU A CA 1
ATOM 859 C C . LEU A 1 104 ? -0.565 -1.028 18.554 1.00 80.88 104 LEU A C 1
ATOM 861 O O . LEU A 1 104 ? -0.202 0.051 19.019 1.00 80.88 104 LEU A O 1
ATOM 865 N N . THR A 1 105 ? -1.565 -1.724 19.108 1.00 85.06 105 THR A N 1
ATOM 866 C CA . THR A 1 105 ? -2.264 -1.224 20.304 1.00 85.06 105 THR A CA 1
ATOM 867 C C . THR A 1 105 ? -1.349 -1.134 21.524 1.00 85.06 105 THR A C 1
ATOM 869 O O . THR A 1 105 ? -1.374 -0.116 22.211 1.00 85.06 105 THR A O 1
ATOM 872 N N . ILE A 1 106 ? -0.487 -2.137 21.739 1.00 87.44 106 ILE A N 1
ATOM 873 C CA . ILE A 1 106 ? 0.501 -2.146 22.830 1.00 87.44 106 ILE A CA 1
ATOM 874 C C . ILE A 1 106 ? 1.518 -1.016 22.646 1.00 87.44 106 ILE A C 1
ATOM 876 O O . ILE A 1 106 ? 1.907 -0.370 23.618 1.00 87.44 106 ILE A O 1
ATOM 880 N N . PHE A 1 107 ? 1.943 -0.760 21.405 1.00 86.19 107 PHE A N 1
ATOM 881 C CA . PHE A 1 107 ? 2.827 0.356 21.088 1.00 86.19 107 PHE A CA 1
ATOM 882 C C . PHE A 1 107 ? 2.198 1.693 21.495 1.00 86.19 107 PHE A C 1
ATOM 884 O O . PHE A 1 107 ? 2.815 2.452 22.240 1.00 86.19 107 PHE A O 1
ATOM 891 N N . PHE A 1 108 ? 0.957 1.966 21.084 1.00 90.31 108 PHE A N 1
ATOM 892 C CA . PHE A 1 108 ? 0.300 3.216 21.467 1.00 90.31 108 PHE A CA 1
ATOM 893 C C . PHE A 1 108 ? 0.113 3.355 22.982 1.00 90.31 108 PHE A C 1
ATOM 895 O O . PHE A 1 108 ? 0.295 4.454 23.505 1.00 90.31 108 PHE A O 1
ATOM 902 N N . ASP A 1 109 ? -0.193 2.261 23.688 1.00 89.38 109 ASP A N 1
ATOM 903 C CA . ASP A 1 109 ? -0.317 2.270 25.150 1.00 89.38 109 ASP A CA 1
ATOM 904 C C . ASP A 1 109 ? 1.026 2.573 25.828 1.00 89.38 109 ASP A C 1
ATOM 906 O O . ASP A 1 109 ? 1.094 3.409 26.729 1.00 89.38 109 ASP A O 1
ATOM 910 N N . ARG A 1 110 ? 2.121 1.967 25.346 1.00 92.31 110 ARG A N 1
ATOM 911 C CA . ARG A 1 110 ? 3.474 2.190 25.879 1.00 92.31 110 ARG A CA 1
ATOM 912 C C . ARG A 1 110 ? 3.902 3.657 25.786 1.00 92.31 110 ARG A C 1
ATOM 914 O O . ARG A 1 110 ? 4.521 4.160 26.719 1.00 92.31 110 ARG A O 1
ATOM 921 N N . TYR A 1 111 ? 3.574 4.335 24.688 1.00 91.12 111 TYR A N 1
ATOM 922 C CA . TYR A 1 111 ? 3.938 5.740 24.464 1.00 91.12 111 TYR A CA 1
ATOM 923 C C . TYR A 1 111 ? 2.834 6.735 24.859 1.00 91.12 111 TYR A C 1
ATOM 925 O O . TYR A 1 111 ? 2.955 7.924 24.581 1.00 91.12 111 TYR A O 1
ATOM 933 N N . ARG A 1 112 ? 1.764 6.273 25.529 1.00 91.69 112 ARG A N 1
ATOM 934 C CA . ARG A 1 112 ? 0.622 7.096 25.977 1.00 91.69 112 ARG A CA 1
ATOM 935 C C . ARG A 1 112 ? -0.078 7.866 24.846 1.00 91.69 112 ARG A C 1
ATOM 937 O O . ARG A 1 112 ? -0.681 8.915 25.065 1.00 91.69 112 ARG A O 1
ATOM 944 N N . PHE A 1 113 ? -0.065 7.331 23.628 1.00 91.69 113 PHE A N 1
ATOM 945 C CA . PHE A 1 113 ? -0.708 7.923 22.452 1.00 91.69 113 PHE A CA 1
ATOM 946 C C . PHE A 1 113 ? -2.189 7.529 22.336 1.00 91.69 113 PHE A C 1
ATOM 948 O O . PHE A 1 113 ? -2.657 7.076 21.290 1.00 91.69 113 PHE A O 1
ATOM 955 N N . TYR A 1 114 ? -2.959 7.714 23.410 1.00 87.19 114 TYR A N 1
ATOM 956 C CA . TYR A 1 114 ? -4.336 7.212 23.510 1.00 87.19 114 TYR A CA 1
ATOM 957 C C . TYR A 1 114 ? -5.291 7.806 22.465 1.00 87.19 114 TYR A C 1
ATOM 959 O O . TYR A 1 114 ? -6.100 7.082 21.888 1.00 87.19 114 TYR A O 1
ATOM 967 N N . LYS A 1 115 ? -5.162 9.102 22.147 1.00 87.88 115 LYS A N 1
ATOM 968 C CA . LYS A 1 115 ? -5.988 9.754 21.115 1.00 87.88 115 LYS A CA 1
ATOM 969 C C . LYS A 1 115 ? -5.733 9.163 19.724 1.00 87.88 115 LYS A C 1
ATOM 971 O O . LYS A 1 115 ? -6.678 8.861 19.002 1.00 87.88 115 LYS A O 1
ATOM 976 N N . LEU A 1 116 ? -4.466 8.946 19.366 1.00 87.62 116 LEU A N 1
ATOM 977 C CA . LEU A 1 116 ? -4.088 8.323 18.091 1.00 87.62 116 LEU A CA 1
ATOM 978 C C . LEU A 1 116 ? -4.508 6.849 18.033 1.00 87.62 116 LEU A C 1
ATOM 980 O O . LEU A 1 116 ? -4.989 6.390 16.996 1.00 87.62 116 LEU A O 1
ATOM 984 N N . LYS A 1 117 ? -4.403 6.121 19.151 1.00 89.25 117 LYS A N 1
ATOM 985 C CA . LYS A 1 117 ? -4.934 4.757 19.280 1.00 89.25 117 LYS A CA 1
ATOM 986 C C . LYS A 1 117 ? -6.433 4.719 18.996 1.00 89.25 117 LYS A C 1
ATOM 988 O O . LYS A 1 117 ? -6.876 3.911 18.189 1.00 89.25 117 LYS A O 1
ATOM 993 N N . PHE A 1 118 ? -7.204 5.604 19.626 1.00 87.88 118 PHE A N 1
ATOM 994 C CA . PHE A 1 118 ? -8.646 5.670 19.410 1.00 87.88 118 PHE A CA 1
ATOM 995 C C . PHE A 1 118 ? -8.979 6.003 17.953 1.00 87.88 118 PHE A C 1
ATOM 997 O O . PHE A 1 118 ? -9.718 5.256 17.321 1.00 87.88 118 PHE A O 1
ATOM 1004 N N . ILE A 1 119 ? -8.379 7.060 17.390 1.00 88.94 119 ILE A N 1
ATOM 1005 C CA . ILE A 1 119 ? -8.615 7.475 15.998 1.00 88.94 119 ILE A CA 1
ATOM 1006 C C . ILE A 1 119 ? -8.289 6.337 15.024 1.00 88.94 119 ILE A C 1
ATOM 1008 O O . ILE A 1 119 ? -9.089 6.044 14.138 1.00 88.94 119 ILE A O 1
ATOM 1012 N N . SER A 1 120 ? -7.143 5.672 15.187 1.00 87.69 120 SER A N 1
ATOM 1013 C CA . SER A 1 120 ? -6.733 4.578 14.296 1.00 87.69 120 SER A CA 1
ATOM 1014 C C . SER A 1 120 ? -7.670 3.372 14.384 1.00 87.69 120 SER A C 1
ATOM 1016 O O . SER A 1 120 ? -8.141 2.896 13.352 1.00 87.69 120 SER A O 1
ATOM 1018 N N . LEU A 1 121 ? -8.010 2.912 15.592 1.00 88.25 121 LEU A N 1
ATOM 1019 C CA . LEU A 1 121 ? -8.939 1.794 15.793 1.00 88.25 121 LEU A CA 1
ATOM 1020 C C . LEU A 1 121 ? -10.353 2.118 15.301 1.00 88.25 121 LEU A C 1
ATOM 1022 O O . LEU A 1 121 ? -10.997 1.272 14.674 1.00 88.25 121 LEU A O 1
ATOM 1026 N N . PHE A 1 122 ? -10.827 3.338 15.551 1.00 89.50 122 PHE A N 1
ATOM 1027 C CA . PHE A 1 122 ? -12.125 3.809 15.080 1.00 89.50 122 PHE A CA 1
ATOM 1028 C C . PHE A 1 122 ? -12.167 3.842 13.551 1.00 89.50 122 PHE A C 1
ATOM 1030 O O . PHE A 1 122 ? -13.048 3.236 12.944 1.00 89.50 122 PHE A O 1
ATOM 1037 N N . THR A 1 123 ? -11.157 4.445 12.921 1.00 88.62 123 THR A N 1
ATOM 1038 C CA . THR A 1 123 ? -11.041 4.519 11.456 1.00 88.62 123 THR A CA 1
ATOM 1039 C C . THR A 1 123 ? -11.000 3.125 10.834 1.00 88.62 123 THR A C 1
ATOM 1041 O O . THR A 1 123 ? -11.741 2.853 9.894 1.00 88.62 123 THR A O 1
ATOM 1044 N N . LEU A 1 124 ? -10.208 2.202 11.391 1.00 87.62 124 LEU A N 1
ATOM 1045 C CA . LEU A 1 124 ? -10.151 0.812 10.925 1.00 87.62 124 LEU A CA 1
ATOM 1046 C C . LEU A 1 124 ? -11.501 0.098 11.046 1.00 87.62 124 LEU A C 1
ATOM 1048 O O . LEU A 1 124 ? -11.873 -0.673 10.161 1.00 87.62 124 LEU A O 1
ATOM 1052 N N . SER A 1 125 ? -12.248 0.364 12.118 1.00 87.25 125 SER A N 1
ATOM 1053 C CA . SER A 1 125 ? -13.578 -0.213 12.334 1.00 87.25 125 SER A CA 1
ATOM 1054 C C . SER A 1 125 ? -14.589 0.303 11.305 1.00 87.25 125 SER A C 1
ATOM 1056 O O . SER A 1 125 ? -15.320 -0.496 10.716 1.00 87.25 125 SER A O 1
ATOM 1058 N N . VAL A 1 126 ? -14.576 1.614 11.026 1.00 89.38 126 VAL A N 1
ATOM 1059 C CA . VAL A 1 126 ? -15.393 2.235 9.971 1.00 89.38 126 VAL A CA 1
ATOM 1060 C C . VAL A 1 126 ? -15.019 1.664 8.605 1.00 89.38 126 VAL A C 1
ATOM 1062 O O . VAL A 1 126 ? -15.896 1.188 7.894 1.00 89.38 126 VAL A O 1
ATOM 1065 N N . MET A 1 127 ? -13.728 1.631 8.254 1.00 86.75 127 MET A N 1
ATOM 1066 C CA . MET A 1 127 ? -13.255 1.096 6.971 1.00 86.75 127 MET A CA 1
ATOM 1067 C C . MET A 1 127 ? -13.654 -0.367 6.777 1.00 86.75 127 MET A C 1
ATOM 1069 O O . MET A 1 127 ? -14.087 -0.752 5.692 1.00 86.75 127 MET A O 1
ATOM 1073 N N . ARG A 1 128 ? -13.553 -1.190 7.828 1.00 87.19 128 ARG A N 1
ATOM 1074 C CA . ARG A 1 128 ? -13.946 -2.600 7.764 1.00 87.19 128 ARG A CA 1
ATOM 1075 C C . ARG A 1 128 ? -15.436 -2.754 7.477 1.00 87.19 128 ARG A C 1
ATOM 1077 O O . ARG A 1 128 ? -15.789 -3.560 6.622 1.00 87.19 128 ARG A O 1
ATOM 1084 N N . ARG A 1 129 ? -16.292 -1.982 8.152 1.00 86.94 129 ARG A N 1
ATOM 1085 C CA . ARG A 1 129 ? -17.746 -2.004 7.924 1.00 86.94 129 ARG A CA 1
ATOM 1086 C C . ARG A 1 129 ? -18.114 -1.439 6.553 1.00 86.94 129 ARG A C 1
ATOM 1088 O O . ARG A 1 129 ? -18.977 -1.975 5.884 1.00 86.94 129 ARG A O 1
ATOM 1095 N N . MET A 1 130 ? -17.396 -0.416 6.108 1.00 88.50 130 MET A N 1
ATOM 1096 C CA . MET A 1 130 ? -17.594 0.206 4.804 1.00 88.50 130 MET A CA 1
ATOM 1097 C C . MET A 1 130 ? -17.147 -0.696 3.642 1.00 88.50 130 MET A C 1
ATOM 1099 O O . MET A 1 130 ? -17.659 -0.560 2.537 1.00 88.50 130 MET A O 1
ATOM 1103 N N . SER A 1 131 ? -16.212 -1.627 3.869 1.00 84.38 131 SER A N 1
ATOM 1104 C CA . SER A 1 131 ? -15.693 -2.501 2.807 1.00 84.38 131 SER A CA 1
ATOM 1105 C C . SER A 1 131 ? -16.763 -3.365 2.125 1.00 84.38 131 SER A C 1
ATOM 1107 O O . SER A 1 131 ? -16.681 -3.541 0.911 1.00 84.38 131 SER A O 1
ATOM 1109 N N . SER A 1 132 ? -17.774 -3.846 2.862 1.00 77.75 132 SER A N 1
ATOM 1110 C CA . SER A 1 132 ? -18.909 -4.587 2.289 1.00 77.75 132 SER A CA 1
ATOM 1111 C C . SER A 1 132 ? -19.824 -3.682 1.473 1.00 77.75 132 SER A C 1
ATOM 1113 O O . SER A 1 132 ? -20.261 -4.039 0.388 1.00 77.75 132 SER A O 1
ATOM 1115 N N . ASP A 1 133 ? -20.072 -2.477 1.972 1.00 84.00 133 ASP A N 1
ATOM 1116 C CA . ASP A 1 133 ? -21.034 -1.562 1.365 1.00 84.00 133 ASP A CA 1
ATOM 1117 C C . ASP A 1 133 ? -20.460 -0.946 0.080 1.00 84.00 133 ASP A C 1
ATOM 1119 O O . ASP A 1 133 ? -21.177 -0.703 -0.890 1.00 84.00 133 ASP A O 1
ATOM 1123 N N . VAL A 1 134 ? -19.143 -0.717 0.040 1.00 87.38 134 VAL A N 1
ATOM 1124 C CA . VAL A 1 134 ? -18.459 -0.114 -1.113 1.00 87.38 134 VAL A CA 1
ATOM 1125 C C . VAL A 1 134 ? -18.491 -1.023 -2.336 1.00 87.38 134 VAL A C 1
ATOM 1127 O O . VAL A 1 134 ? -18.601 -0.499 -3.444 1.00 87.38 134 VAL A O 1
ATOM 1130 N N . SER A 1 135 ? -18.429 -2.351 -2.186 1.00 85.88 135 SER A N 1
ATOM 1131 C CA . SER A 1 135 ? -18.530 -3.244 -3.349 1.00 85.88 135 SER A CA 1
ATOM 1132 C C . SER A 1 135 ? -19.891 -3.138 -4.030 1.00 85.88 135 SER A C 1
ATOM 1134 O O . SER A 1 135 ? -19.948 -3.054 -5.259 1.00 85.88 135 SER A O 1
ATOM 1136 N N . ASP A 1 136 ? -20.964 -3.058 -3.245 1.00 88.25 136 ASP A N 1
ATOM 1137 C CA . ASP A 1 136 ? -22.329 -2.950 -3.761 1.00 88.25 136 ASP A CA 1
ATOM 1138 C C . ASP A 1 136 ? -22.566 -1.573 -4.380 1.00 88.25 136 ASP A C 1
ATOM 1140 O O . ASP A 1 136 ? -23.029 -1.462 -5.517 1.00 88.25 136 ASP A O 1
ATOM 1144 N N . VAL A 1 137 ? -22.152 -0.511 -3.680 1.00 88.69 137 VAL A N 1
ATOM 1145 C CA . VAL A 1 137 ? -22.209 0.864 -4.194 1.00 88.69 137 VAL A CA 1
ATOM 1146 C C . VAL A 1 137 ? -21.452 0.976 -5.519 1.00 88.69 137 VAL A C 1
ATOM 1148 O O . VAL A 1 137 ? -21.964 1.555 -6.478 1.00 88.69 137 VAL A O 1
ATOM 1151 N N . PHE A 1 138 ? -20.255 0.393 -5.609 1.00 89.81 138 PHE A N 1
ATOM 1152 C CA . PHE A 1 138 ? -19.456 0.423 -6.830 1.00 89.81 138 PHE A CA 1
ATOM 1153 C C . PHE A 1 138 ? -20.103 -0.373 -7.969 1.00 89.81 138 PHE A C 1
ATOM 1155 O O . PHE A 1 138 ? -20.066 0.062 -9.122 1.00 89.81 138 PHE A O 1
ATOM 1162 N N . TYR A 1 139 ? -20.717 -1.518 -7.662 1.00 89.56 139 TYR A N 1
ATOM 1163 C CA . TYR A 1 139 ? -21.442 -2.325 -8.640 1.00 89.56 139 TYR A CA 1
ATOM 1164 C C . TYR A 1 139 ? -22.608 -1.546 -9.264 1.00 89.56 139 TYR A C 1
ATOM 1166 O O . TYR A 1 139 ? -22.680 -1.436 -10.492 1.00 89.56 139 TYR A O 1
ATOM 1174 N N . PHE A 1 140 ? -23.476 -0.947 -8.441 1.00 89.88 140 PHE A N 1
ATOM 1175 C CA . PHE A 1 140 ? -24.599 -0.141 -8.933 1.00 89.88 140 PHE A CA 1
ATOM 1176 C C . PHE A 1 140 ? -24.119 1.101 -9.686 1.00 89.88 140 PHE A C 1
ATOM 1178 O O . PHE A 1 140 ? -24.594 1.373 -10.789 1.00 89.88 140 PHE A O 1
ATOM 1185 N N . TYR A 1 141 ? -23.100 1.785 -9.161 1.00 91.44 141 TYR A N 1
ATOM 1186 C CA . TYR A 1 141 ? -22.504 2.941 -9.823 1.00 91.44 141 TYR A CA 1
ATOM 1187 C C . TYR A 1 141 ? -21.994 2.604 -11.228 1.00 91.44 141 TYR A C 1
ATOM 1189 O O . TYR A 1 141 ? -22.295 3.317 -12.186 1.00 91.44 141 TYR A O 1
ATOM 1197 N N . ARG A 1 142 ? -21.247 1.501 -11.370 1.00 90.06 142 ARG A N 1
ATOM 1198 C CA . ARG A 1 142 ? -20.707 1.052 -12.659 1.00 90.06 142 ARG A CA 1
ATOM 1199 C C . ARG A 1 142 ? -21.809 0.626 -13.628 1.00 90.06 142 ARG A C 1
ATOM 1201 O O . ARG A 1 142 ? -21.669 0.862 -14.826 1.00 90.06 142 ARG A O 1
ATOM 1208 N N . ARG A 1 143 ? -22.877 -0.005 -13.125 1.00 90.75 143 ARG A N 1
ATOM 1209 C CA . ARG A 1 143 ? -24.030 -0.423 -13.934 1.00 90.75 143 ARG A CA 1
ATOM 1210 C C . ARG A 1 143 ? -24.743 0.777 -14.558 1.00 90.75 143 ARG A C 1
ATOM 1212 O O . ARG A 1 143 ? -25.115 0.711 -15.723 1.00 90.75 143 ARG A O 1
ATOM 1219 N N . GLU A 1 144 ? -24.908 1.861 -13.807 1.00 89.38 144 GLU A N 1
ATOM 1220 C CA . GLU A 1 144 ? -25.584 3.073 -14.286 1.00 89.38 144 GLU A CA 1
ATOM 1221 C C . GLU A 1 144 ? -24.659 4.009 -15.081 1.00 89.38 144 GLU A C 1
ATOM 1223 O O . GLU A 1 144 ? -25.111 4.729 -15.973 1.00 89.38 144 GLU A O 1
ATOM 1228 N N . ASN A 1 145 ? -23.351 3.986 -14.803 1.00 87.12 145 ASN A N 1
ATOM 1229 C CA . ASN A 1 145 ? -22.37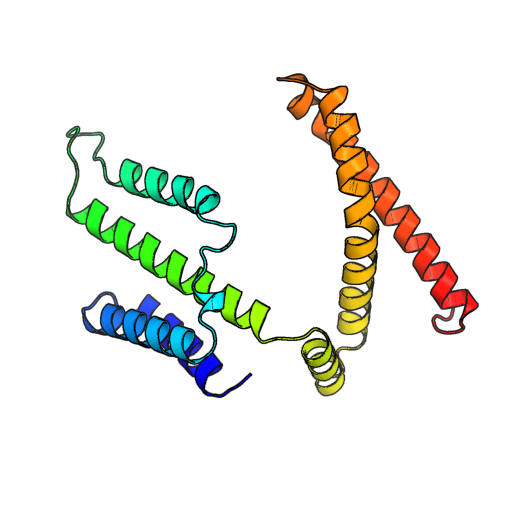3 4.908 -15.379 1.00 87.12 145 ASN A CA 1
ATOM 1230 C C . ASN A 1 145 ? -21.283 4.168 -16.167 1.00 87.12 145 ASN A C 1
ATOM 1232 O O . ASN A 1 145 ? -20.139 4.074 -15.730 1.00 87.12 145 ASN A O 1
ATOM 1236 N N . SER A 1 146 ? -21.611 3.669 -17.361 1.00 86.62 146 SER A N 1
ATOM 1237 C CA . SER A 1 146 ? -20.638 3.039 -18.266 1.00 86.62 146 SER A CA 1
ATOM 1238 C C . SER A 1 146 ? -19.896 4.048 -19.160 1.00 86.62 146 SER A C 1
ATOM 1240 O O . SER A 1 146 ? -20.466 5.047 -19.606 1.00 86.62 146 SER A O 1
ATOM 1242 N N . GLY A 1 147 ? -18.634 3.757 -19.497 1.00 87.25 147 GLY A N 1
ATOM 1243 C CA . GLY A 1 147 ? -17.838 4.545 -20.451 1.00 87.25 147 GLY A CA 1
ATOM 1244 C C . GLY A 1 147 ? -17.435 5.921 -19.910 1.00 87.25 147 GLY A C 1
ATOM 1245 O O . GLY A 1 147 ? -17.079 6.054 -18.745 1.00 87.25 147 GLY A O 1
ATOM 1246 N N . PHE A 1 148 ? -17.510 6.968 -20.736 1.00 82.75 148 PHE A N 1
ATOM 1247 C CA . PHE A 1 148 ? -17.123 8.331 -20.337 1.00 82.75 148 PHE A CA 1
ATOM 1248 C C . PHE A 1 148 ? -17.955 8.886 -19.161 1.00 82.75 148 PHE A C 1
ATOM 1250 O O . PHE A 1 148 ? -17.452 9.662 -18.345 1.00 82.75 148 PHE A O 1
ATOM 1257 N N . LYS A 1 149 ? -19.213 8.436 -19.013 1.00 86.50 149 LYS A N 1
ATOM 1258 C CA . LYS A 1 149 ? -20.078 8.802 -17.876 1.00 86.50 149 LYS A CA 1
ATOM 1259 C C . LYS A 1 149 ? -19.499 8.349 -16.530 1.00 86.50 149 LYS A C 1
ATOM 1261 O O . LYS A 1 149 ? -19.718 9.031 -15.534 1.00 86.50 149 LYS A O 1
ATOM 1266 N N . PHE A 1 150 ? -18.715 7.266 -16.513 1.00 89.31 150 PHE A N 1
ATOM 1267 C CA . PHE A 1 150 ? -18.053 6.758 -15.309 1.00 89.31 150 PHE A CA 1
ATOM 1268 C C . PHE A 1 150 ? -17.134 7.800 -14.665 1.00 89.31 150 PHE A C 1
ATOM 1270 O O . PHE A 1 150 ? -17.138 7.967 -13.451 1.00 89.31 150 PHE A O 1
ATOM 1277 N N . PHE A 1 151 ? -16.343 8.512 -15.466 1.00 87.81 151 PHE A N 1
ATOM 1278 C CA . PHE A 1 151 ? -15.422 9.522 -14.943 1.00 87.81 151 PHE A CA 1
ATOM 1279 C C . PHE A 1 151 ? -16.151 10.824 -14.623 1.00 87.81 151 PHE A C 1
ATOM 1281 O O . PHE A 1 151 ? -15.895 11.438 -13.591 1.00 87.81 151 PHE A O 1
ATOM 1288 N N . LYS A 1 152 ? -17.118 11.212 -15.465 1.00 89.50 152 LYS A N 1
ATOM 1289 C CA . LYS A 1 152 ? -17.905 12.435 -15.268 1.00 89.50 152 LYS A CA 1
ATOM 1290 C C . LYS A 1 152 ? -18.670 12.429 -13.937 1.00 89.50 152 LYS A C 1
ATOM 1292 O O . LYS A 1 152 ? -18.712 13.445 -13.247 1.00 89.50 152 LYS A O 1
ATOM 1297 N N . ASN A 1 153 ? -19.228 11.281 -13.556 1.00 90.75 153 ASN A N 1
ATOM 1298 C CA . ASN A 1 153 ? -20.091 11.153 -12.380 1.00 90.75 153 ASN A CA 1
ATOM 1299 C C . ASN A 1 153 ? -19.362 10.656 -11.123 1.00 90.75 153 ASN A C 1
ATOM 1301 O O . ASN A 1 153 ? -20.009 10.350 -10.122 1.00 90.75 153 ASN A O 1
ATOM 1305 N N . ILE A 1 154 ? -18.023 10.605 -11.133 1.00 90.38 154 ILE A N 1
ATOM 1306 C CA . ILE A 1 154 ? -17.243 10.025 -10.027 1.00 90.38 154 ILE A CA 1
ATOM 1307 C C . ILE A 1 154 ? -17.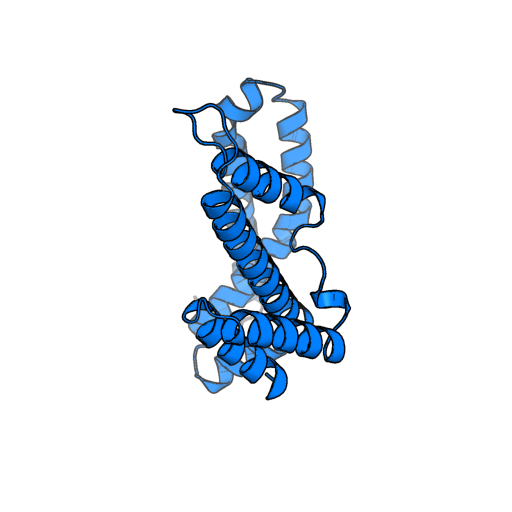482 10.747 -8.695 1.00 90.38 154 ILE A C 1
ATOM 1309 O O . ILE A 1 154 ? -17.429 10.139 -7.630 1.00 90.38 154 ILE A O 1
ATOM 1313 N N . HIS A 1 155 ? -17.830 12.034 -8.752 1.00 90.38 155 HIS A N 1
ATOM 1314 C CA . HIS A 1 155 ? -18.215 12.829 -7.591 1.00 90.38 155 HIS A CA 1
ATOM 1315 C C . HIS A 1 155 ? -19.449 12.263 -6.866 1.00 90.38 155 HIS A C 1
ATOM 1317 O O . HIS A 1 155 ? -19.506 12.338 -5.642 1.00 90.38 155 HIS A O 1
ATOM 1323 N N . MET A 1 156 ? -20.402 11.647 -7.579 1.00 89.94 156 MET A N 1
ATOM 1324 C CA . MET A 1 156 ? -21.563 10.991 -6.962 1.00 89.94 156 MET A CA 1
ATOM 1325 C C . MET A 1 156 ? -21.139 9.751 -6.175 1.00 89.94 156 MET A C 1
ATOM 1327 O O . MET A 1 156 ? -21.591 9.557 -5.049 1.00 89.94 156 MET A O 1
ATOM 1331 N N . LEU A 1 157 ? -20.227 8.946 -6.733 1.00 90.44 157 LEU A N 1
ATOM 1332 C CA . LEU A 1 157 ? -19.652 7.792 -6.039 1.00 90.44 157 LEU A CA 1
ATOM 1333 C C . LEU A 1 157 ? -18.945 8.234 -4.750 1.00 90.44 157 LEU A C 1
ATOM 1335 O O . LEU A 1 157 ? -19.189 7.672 -3.684 1.00 90.44 157 LEU A O 1
ATOM 1339 N N . VAL A 1 158 ? -18.117 9.281 -4.836 1.00 90.44 158 VAL A N 1
ATOM 1340 C CA . VAL A 1 158 ? -17.435 9.862 -3.670 1.00 90.44 158 VAL A CA 1
ATOM 1341 C C . VAL A 1 158 ? -18.448 10.363 -2.640 1.00 90.44 158 VAL A C 1
ATOM 1343 O O . VAL A 1 158 ? -18.318 10.038 -1.463 1.00 90.44 158 VAL A O 1
ATOM 1346 N N . TYR A 1 159 ? -19.483 11.092 -3.065 1.00 92.12 159 TYR A N 1
ATOM 1347 C CA . TYR A 1 159 ? -20.531 11.593 -2.177 1.00 92.12 159 TYR A CA 1
ATOM 1348 C C . TYR A 1 159 ? -21.243 10.463 -1.420 1.00 92.12 159 TYR A C 1
ATOM 1350 O O . TYR A 1 159 ? -21.392 10.547 -0.202 1.00 92.12 159 TYR A O 1
ATOM 1358 N N . VAL A 1 160 ? -21.638 9.386 -2.108 1.00 91.12 160 VAL A N 1
ATOM 1359 C CA . VAL A 1 160 ? -22.291 8.229 -1.471 1.00 91.12 160 VAL A CA 1
ATOM 1360 C C . VAL A 1 160 ? -21.356 7.563 -0.461 1.00 91.12 160 VAL A C 1
ATOM 1362 O O . VAL A 1 160 ? -21.779 7.265 0.656 1.00 91.12 160 VAL A O 1
ATOM 1365 N N . CYS A 1 161 ? -20.076 7.396 -0.803 1.00 90.56 161 CYS A N 1
ATOM 1366 C CA . CYS A 1 161 ? -19.072 6.868 0.119 1.00 90.56 161 CYS A CA 1
ATOM 1367 C C . CYS A 1 161 ? -18.928 7.743 1.375 1.00 90.56 161 CYS A C 1
ATOM 1369 O O . CYS A 1 161 ? -18.976 7.222 2.488 1.00 90.56 161 CYS A O 1
ATOM 1371 N N . VAL A 1 162 ? -18.807 9.066 1.222 1.00 91.12 162 VAL A N 1
ATOM 1372 C CA . VAL A 1 162 ? -18.703 10.004 2.355 1.00 91.12 162 VAL A CA 1
ATOM 1373 C C . VAL A 1 162 ? -19.972 9.983 3.209 1.00 91.12 162 VAL A C 1
ATOM 1375 O O . VAL A 1 162 ? -19.900 9.907 4.432 1.00 91.12 162 VAL A O 1
ATOM 1378 N N . ARG A 1 163 ? -21.153 9.993 2.588 1.00 92.81 163 ARG A N 1
ATOM 1379 C CA . ARG A 1 163 ? -22.430 9.921 3.309 1.00 92.81 163 ARG A CA 1
ATOM 1380 C C . ARG A 1 163 ? -22.527 8.644 4.147 1.00 92.81 163 ARG A C 1
ATOM 1382 O O . ARG A 1 163 ? -22.912 8.702 5.315 1.00 92.81 163 ARG A O 1
ATOM 1389 N N . ASN A 1 164 ? -22.171 7.501 3.565 1.00 91.50 164 ASN A N 1
ATOM 1390 C CA . ASN A 1 164 ? -22.231 6.217 4.256 1.00 91.50 164 ASN A CA 1
ATOM 1391 C C . ASN A 1 164 ? -21.194 6.128 5.381 1.00 91.50 164 ASN A C 1
ATOM 1393 O O . ASN A 1 164 ? -21.520 5.637 6.460 1.00 91.50 164 ASN A O 1
ATOM 1397 N N . SER A 1 165 ? -19.978 6.647 5.181 1.00 91.12 165 SER A N 1
ATOM 1398 C CA . SER A 1 165 ? -18.948 6.646 6.227 1.00 91.12 165 SER A CA 1
ATOM 1399 C C . SER A 1 165 ? -19.341 7.513 7.427 1.00 91.12 165 SER A C 1
ATOM 1401 O O . SER A 1 165 ? -19.136 7.098 8.570 1.00 91.12 165 SER A O 1
ATOM 1403 N N . VAL A 1 166 ? -19.968 8.672 7.193 1.00 92.38 166 VAL A N 1
ATOM 1404 C CA . VAL A 1 166 ? -20.502 9.541 8.255 1.00 92.38 166 VAL A CA 1
ATOM 1405 C C . VAL A 1 166 ? -21.626 8.841 9.014 1.00 92.38 166 VAL A C 1
ATOM 1407 O O . VAL A 1 166 ? -21.606 8.836 10.243 1.00 92.38 166 VAL A O 1
ATOM 1410 N N . LYS A 1 167 ? -22.561 8.191 8.309 1.00 92.75 167 LYS A N 1
ATOM 1411 C CA . LYS A 1 167 ? -23.639 7.419 8.944 1.00 92.75 167 LYS A CA 1
ATOM 1412 C C . LYS A 1 167 ? -23.085 6.305 9.839 1.00 92.75 167 LYS A C 1
ATOM 1414 O O . LYS A 1 167 ? -23.439 6.226 11.007 1.00 92.75 167 LYS A O 1
ATOM 1419 N N . ILE A 1 168 ? -22.153 5.500 9.323 1.00 92.12 168 ILE A N 1
ATOM 1420 C CA . ILE A 1 168 ? -21.498 4.433 10.096 1.00 92.12 168 ILE A CA 1
ATOM 1421 C C . ILE A 1 168 ? -20.773 4.999 11.322 1.00 92.12 168 ILE A C 1
ATOM 1423 O O . ILE A 1 168 ? -20.797 4.391 12.391 1.00 92.12 168 ILE A O 1
ATOM 1427 N N . SER A 1 169 ? -20.114 6.148 11.167 1.00 91.50 1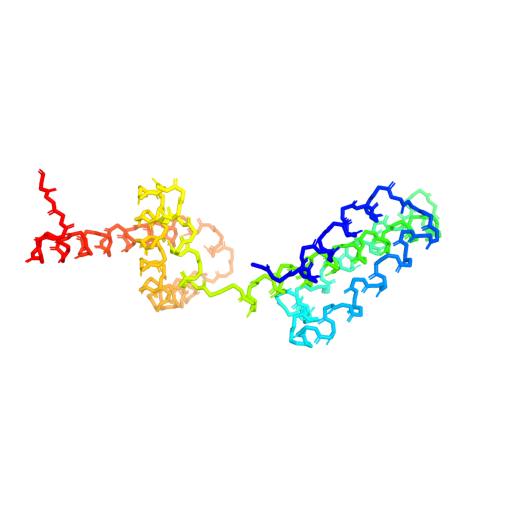69 SER A N 1
ATOM 1428 C CA . SER A 1 169 ? -19.409 6.806 12.267 1.00 91.50 169 SER A CA 1
ATOM 1429 C C . SER A 1 169 ? -20.376 7.245 13.364 1.00 91.50 169 SER A C 1
ATOM 1431 O O . SER A 1 169 ? -20.087 7.021 14.535 1.00 91.50 169 SER A O 1
ATOM 1433 N N . TYR A 1 170 ? -21.529 7.811 12.994 1.00 91.75 170 TYR A N 1
ATOM 1434 C CA . TYR A 1 170 ? -22.577 8.193 13.940 1.00 91.75 170 TYR A CA 1
ATOM 1435 C C . TYR A 1 170 ? -23.093 6.979 14.723 1.00 91.75 170 TYR A C 1
ATOM 1437 O O . TYR A 1 170 ? -23.034 6.985 15.951 1.00 91.75 170 TYR A O 1
ATOM 1445 N N . ASP A 1 171 ? -23.467 5.901 14.024 1.00 91.06 171 ASP A N 1
ATOM 1446 C CA . ASP A 1 171 ? -23.943 4.657 14.644 1.00 91.06 171 ASP A CA 1
ATOM 1447 C C . ASP A 1 171 ? -22.903 4.070 15.622 1.00 91.06 171 ASP A C 1
ATOM 1449 O O . ASP A 1 171 ? -23.239 3.547 16.684 1.00 91.06 171 ASP A O 1
ATOM 1453 N N . LEU A 1 172 ? -21.612 4.135 15.272 1.00 90.00 172 LEU A N 1
ATOM 1454 C CA . LEU A 1 172 ? -20.529 3.645 16.130 1.00 90.00 172 LEU A CA 1
ATOM 1455 C C . LEU A 1 172 ? -20.324 4.516 17.371 1.00 90.00 172 LEU A C 1
ATOM 1457 O O . LEU A 1 172 ? -20.082 3.974 18.448 1.00 90.00 172 LEU A O 1
ATOM 1461 N N . VAL A 1 173 ? -20.410 5.840 17.244 1.00 89.50 173 VAL A N 1
ATOM 1462 C CA . VAL A 1 173 ? -20.302 6.756 18.389 1.00 89.50 173 VAL A CA 1
ATOM 1463 C C . VAL A 1 173 ? -21.492 6.579 19.331 1.00 89.50 173 VAL A C 1
ATOM 1465 O O . VAL A 1 173 ? -21.299 6.499 20.542 1.00 89.50 173 VAL A O 1
ATOM 1468 N N . GLU A 1 174 ? -22.703 6.426 18.798 1.00 89.25 174 GLU A N 1
ATOM 1469 C CA . GLU A 1 174 ? -23.903 6.144 19.592 1.00 89.25 174 GLU A CA 1
ATOM 1470 C C . GLU A 1 174 ? -23.785 4.810 20.353 1.00 89.25 174 GLU A C 1
ATOM 1472 O O . GLU A 1 174 ? -24.105 4.722 21.542 1.00 89.25 174 GLU A O 1
ATOM 1477 N N . LEU A 1 175 ? -23.225 3.776 19.717 1.00 89.06 175 LEU A N 1
ATOM 1478 C CA . LEU A 1 175 ? -22.911 2.503 20.375 1.00 89.06 175 LEU A CA 1
ATOM 1479 C C . LEU A 1 175 ? -21.865 2.640 21.491 1.00 89.06 175 LEU A C 1
ATOM 1481 O O . LEU A 1 175 ? -21.938 1.928 22.493 1.00 89.06 175 LEU A O 1
ATOM 1485 N N . LEU A 1 176 ? -20.876 3.521 21.336 1.00 87.62 176 LEU A N 1
ATOM 1486 C CA . LEU A 1 176 ? -19.893 3.787 22.390 1.00 87.62 176 LEU A CA 1
ATOM 1487 C C . LEU A 1 176 ? -20.530 4.535 23.566 1.00 87.62 176 LEU A C 1
ATOM 1489 O O . LEU A 1 176 ? -20.271 4.184 24.716 1.00 87.62 176 LEU A O 1
ATOM 1493 N N . TYR A 1 177 ? -21.401 5.504 23.278 1.00 86.88 177 TYR A N 1
ATOM 1494 C CA . TYR A 1 177 ? -22.142 6.259 24.287 1.00 86.88 177 TYR A CA 1
ATOM 1495 C C . TYR A 1 177 ? -23.074 5.359 25.106 1.00 86.88 177 TYR A C 1
ATOM 1497 O O . TYR A 1 177 ? -23.001 5.333 26.331 1.00 86.88 177 TYR A O 1
ATOM 1505 N N . THR A 1 178 ? -23.897 4.544 24.439 1.00 88.69 178 THR A N 1
ATOM 1506 C CA . THR A 1 178 ? -24.828 3.606 25.101 1.00 88.69 178 THR A CA 1
ATOM 1507 C C . THR A 1 178 ? -24.124 2.561 25.969 1.00 88.69 178 THR A C 1
ATOM 1509 O O . THR A 1 178 ? -24.717 2.037 26.907 1.00 88.69 178 THR A O 1
ATOM 1512 N N . ARG A 1 179 ? -22.847 2.272 25.694 1.00 86.69 179 ARG A N 1
ATOM 1513 C CA . ARG A 1 179 ? -22.006 1.368 26.493 1.00 86.69 179 ARG A CA 1
ATOM 1514 C C . ARG A 1 179 ? -21.209 2.071 27.597 1.00 86.69 179 ARG A C 1
ATOM 1516 O O . ARG A 1 179 ? -20.427 1.403 28.267 1.00 86.69 179 ARG A O 1
ATOM 1523 N N . GLY A 1 180 ? -21.363 3.387 27.770 1.00 83.75 180 GLY A N 1
ATOM 1524 C CA . GLY A 1 180 ? -20.609 4.175 28.751 1.00 83.75 180 GLY A CA 1
ATOM 1525 C C . GLY A 1 180 ? -19.114 4.295 28.436 1.00 83.75 180 GLY A C 1
ATOM 1526 O O . GLY A 1 180 ? -18.314 4.554 29.326 1.00 83.75 180 GLY A O 1
ATOM 1527 N N . LEU A 1 181 ? -18.715 4.070 27.179 1.00 77.69 181 LEU A N 1
ATOM 1528 C CA . LEU A 1 181 ? -17.317 4.123 26.727 1.00 77.69 181 LEU A CA 1
ATOM 1529 C C . LEU A 1 181 ? -16.933 5.491 26.146 1.00 77.69 181 LEU A C 1
ATOM 1531 O O . LEU A 1 181 ? -15.788 5.688 25.734 1.00 77.69 181 LEU A O 1
ATOM 1535 N N . TYR A 1 182 ? -17.892 6.412 26.066 1.00 66.75 182 TYR A N 1
ATOM 1536 C CA . TYR A 1 182 ? -17.712 7.760 25.547 1.00 66.75 182 TYR A CA 1
ATOM 1537 C C . TYR A 1 182 ? -18.654 8.705 26.296 1.00 66.75 182 TYR A C 1
ATOM 1539 O O . TYR A 1 182 ? -19.870 8.523 26.246 1.00 66.75 182 TYR A O 1
ATOM 1547 N N . GLU A 1 183 ? -18.098 9.670 27.025 1.00 60.91 183 GLU A N 1
ATOM 1548 C CA . GLU A 1 183 ? -18.869 10.709 27.715 1.00 60.91 183 GLU A CA 1
ATOM 1549 C C . GLU A 1 183 ? -19.165 11.871 26.755 1.00 60.91 183 GLU A C 1
ATOM 1551 O O . GLU A 1 183 ? -18.404 12.117 25.816 1.00 60.91 183 GLU A O 1
ATOM 1556 N N . LYS A 1 184 ? -20.317 12.520 26.954 1.00 53.12 184 LYS A N 1
ATOM 1557 C CA . LYS A 1 184 ? -20.798 13.641 26.132 1.00 53.12 184 LYS A CA 1
ATOM 1558 C C . LYS A 1 184 ? -20.008 14.918 26.382 1.00 53.12 184 LYS A C 1
ATOM 1560 O O . LYS A 1 184 ? -19.718 15.187 27.566 1.00 53.12 184 LYS A O 1
#

Solvent-accessible surface area (backbone atoms only — not comparable to full-atom values): 10240 Å² total; per-residue (Å²): 133,57,71,70,58,55,49,38,54,52,40,51,59,55,27,76,76,34,93,49,75,66,18,57,52,36,53,51,51,36,52,49,53,43,50,73,75,39,63,75,21,71,47,58,65,83,38,68,80,54,50,51,55,60,52,52,52,41,55,58,68,13,46,37,86,90,74,79,38,78,38,67,68,44,40,53,54,38,51,51,52,52,52,52,54,48,53,50,36,25,52,53,35,42,50,63,75,68,59,49,72,67,57,56,53,52,49,28,61,74,71,67,37,58,69,60,46,50,53,52,55,51,50,52,52,48,52,58,63,44,55,66,53,48,56,54,53,49,50,55,49,48,70,77,27,58,73,75,48,38,68,74,47,43,66,57,58,51,49,52,51,52,55,50,52,52,52,53,48,50,57,51,51,53,54,32,37,80,69,72,74,45,85,134

Foldseek 3Di:
DDPLLVQLVVLLVVLVVDPDPSSVVSLVVSVVSLCVQDPPLLAAQVHPVVLVVLVVVQQVQQADPVVRDRNPVSNVVSVVVSSSVSSVSSSVSSCVVPDDPVNVLVVCVVVVVVVVSCVVVLVVVLCVVLVVVLVVLVVVLCVVQPDPSSVVCVVVSVVVSVVSSVVSSVVVVVVCVVVVNDDD

Mean predicted aligned error: 9.03 Å

Nearest PDB structures (foldseek):
  5x3x-assembly2_q  TM=6.165E-01  e=1.712E-01  Rhodobacter capsulatus

Sequence (184 aa):
MKFLEISAFLLFIISSFISNWIGYLMLLIIFLIVLFISKKSLRFMGGFKFWIFPAIFLFIMSFDFNTFGLSSEKLISNTNIFVHLYIFGVLINLINDTIKMKDLTIFFDRYRFYKLKFISLFTLSVMRRMSSDVSDVFYFYRRENSGFKFFKNIHMLVYVCVRNSVKISYDLVELLYTRGLYEK